Protein AF-A0A7J9H2M5-F1 (afdb_monomer)

InterPro domains:
  IPR004367 Cyclin, C-terminal domain [PF02984] (133-191)
  IPR006671 Cyclin, N-terminal [PF00134] (39-130)
  IPR013763 Cyclin-like domain [SM00385] (47-124)
  IPR036915 Cyclin-like superfamily [SSF47954] (37-131)
  IPR039361 Cyclin [PTHR10177] (30-184)

Nearest PDB structures (foldseek):
  6p8h-assembly1_A  TM=8.379E-01  e=3.261E-06  Homo sapiens
  7sj3-assembly1_B  TM=7.885E-01  e=2.813E-06  Homo sapiens
  1bu2-assembly1_A  TM=8.187E-01  e=5.979E-05  Herpesvirus saimiri (strain 11)
  4un0-assembly2_B  TM=7.210E-01  e=1.952E-04  Homo sapiens
  8a6u-assembly1_B  TM=1.695E-01  e=2.174E+00  Phaedon cochleariae

Mean predicted aligned error: 10.52 Å

Organism: NCBI:txid34285

pLDDT: mean 76.31, std 15.72, range [32.47, 94.19]

Secondary structure (DSSP, 8-state):
------------HHHHHHHHHHHHHTT-------HHHHHHHHHHHHHHHHHHHHHH---HHHHHHHHHHHHHHHHHS---TT-HHHHHHHHHHHHHHHHHHH-TTGGGT---HHHHHHHHHHHHHTTT--S---HHHHHHHHHHHHT--HHHHHHHHHHHHHHHHHHHHSGGGGGS-HHHHHHHHHHHHHHTT-

Solvent-accessible surface area (backbone atoms only — not comparable to full-atom values): 11566 Å² total; per-residue (Å²): 134,84,83,88,85,83,84,78,82,77,79,56,70,66,59,56,51,53,47,53,54,56,58,47,68,76,67,68,83,80,82,93,80,73,65,71,65,52,44,56,54,49,41,56,46,46,55,51,46,53,56,48,34,72,73,72,63,60,56,71,64,33,54,51,44,20,52,53,48,46,54,54,45,56,76,71,44,87,73,72,94,81,50,77,70,52,54,61,54,48,44,55,28,28,42,44,51,20,28,49,74,68,40,98,66,26,77,76,76,64,85,47,79,72,47,57,60,48,38,52,52,53,38,60,71,50,68,69,64,82,76,69,85,47,29,66,64,51,41,57,56,52,48,65,71,69,65,60,54,79,68,59,42,54,56,49,50,54,51,40,51,57,53,46,56,58,48,64,58,39,75,71,45,77,81,50,53,43,63,56,53,28,52,52,49,46,53,53,50,52,64,76,70,112

Foldseek 3Di:
DDDDDDDPDPPDLVVVVVVLVVLLVVPLPFDDDDPPVLQVLLLVLLVVVVVVCVVPVDDLQLSQQLLVLSVLCSRQDPDDPPCSVVSVLSSVLSSLLSCVVGPPPSPPPDPDPSSVVSNVVSCVSVVVPSCRRALVSLLVSVVVVVVDDPVVVVVLVVQLSVQLSVLSSHPCSSNDGSPRSSVVSSVVSVVVVD

Structure (mmCIF, N/CA/C/O backbone):
data_AF-A0A7J9H2M5-F1
#
_entry.id   AF-A0A7J9H2M5-F1
#
loop_
_atom_site.group_PDB
_atom_site.id
_atom_site.type_symbol
_atom_site.label_atom_id
_atom_site.label_alt_id
_atom_site.label_comp_id
_atom_site.label_asym_id
_atom_site.label_entity_id
_atom_site.label_seq_id
_atom_site.pdbx_PDB_ins_code
_atom_site.Cartn_x
_atom_site.Cartn_y
_atom_site.Cartn_z
_atom_site.occupancy
_atom_site.B_iso_or_equiv
_atom_site.auth_seq_id
_atom_site.auth_comp_id
_atom_site.auth_asym_id
_atom_site.auth_atom_id
_atom_site.pdbx_PDB_model_num
ATOM 1 N N . MET A 1 1 ? 40.942 -39.224 4.232 1.00 37.25 1 MET A N 1
ATOM 2 C CA . MET A 1 1 ? 40.993 -37.753 4.375 1.00 37.25 1 MET A CA 1
ATOM 3 C C . MET A 1 1 ? 39.885 -37.210 3.480 1.00 37.25 1 MET A C 1
ATOM 5 O O . MET A 1 1 ? 40.039 -37.315 2.275 1.00 37.25 1 MET A O 1
ATOM 9 N N . ALA A 1 2 ? 38.644 -37.060 3.969 1.00 37.00 2 ALA A N 1
ATOM 10 C CA . ALA A 1 2 ? 38.126 -35.888 4.712 1.00 37.00 2 ALA A CA 1
ATOM 11 C C . ALA A 1 2 ? 38.318 -34.609 3.864 1.00 37.00 2 ALA A C 1
ATOM 13 O O . ALA A 1 2 ? 39.460 -34.204 3.696 1.00 37.00 2 ALA A O 1
ATOM 14 N N . ILE A 1 3 ? 37.347 -34.188 3.038 1.00 41.31 3 ILE A N 1
ATOM 15 C CA . ILE A 1 3 ? 36.099 -33.428 3.316 1.00 41.31 3 ILE A CA 1
ATOM 16 C C . ILE A 1 3 ? 36.361 -31.985 3.806 1.00 41.31 3 ILE A C 1
ATOM 18 O O . ILE A 1 3 ? 37.038 -31.809 4.813 1.00 41.31 3 ILE A O 1
ATOM 22 N N . GLN A 1 4 ? 35.691 -31.031 3.123 1.00 41.41 4 GLN A N 1
ATOM 23 C CA . GLN A 1 4 ? 35.406 -29.615 3.461 1.00 41.41 4 GLN A CA 1
ATOM 24 C C . GLN A 1 4 ? 36.582 -28.627 3.302 1.00 41.41 4 GLN A C 1
ATOM 26 O O . GLN A 1 4 ? 37.716 -28.953 3.609 1.00 41.41 4 GLN A O 1
ATOM 31 N N . GLN A 1 5 ? 36.423 -27.396 2.805 1.00 40.38 5 GLN A N 1
ATOM 32 C CA . GLN A 1 5 ? 35.254 -26.514 2.720 1.00 40.38 5 GLN A CA 1
ATOM 33 C C . GLN A 1 5 ? 35.629 -25.316 1.824 1.00 40.38 5 GLN A C 1
ATOM 35 O O . GLN A 1 5 ? 36.647 -24.681 2.085 1.00 40.38 5 GLN A O 1
ATOM 40 N N . HIS A 1 6 ? 34.828 -25.003 0.804 1.00 32.47 6 HIS A N 1
ATOM 41 C CA . HIS A 1 6 ? 34.556 -23.623 0.368 1.00 32.47 6 HIS A CA 1
ATOM 42 C C . HIS A 1 6 ? 33.402 -23.645 -0.650 1.00 32.47 6 HIS A C 1
ATOM 44 O O . HIS A 1 6 ? 33.572 -23.385 -1.836 1.00 32.47 6 HIS A O 1
ATOM 50 N N . GLU A 1 7 ? 32.213 -24.015 -0.174 1.00 35.66 7 GLU A N 1
ATOM 51 C CA . GLU A 1 7 ? 30.960 -23.616 -0.815 1.00 35.66 7 GLU A CA 1
ATOM 52 C C . GLU A 1 7 ? 30.707 -22.164 -0.397 1.00 35.66 7 GLU A C 1
ATOM 54 O O . GLU A 1 7 ? 30.415 -21.881 0.762 1.00 35.66 7 GLU A O 1
ATOM 59 N N . GLN A 1 8 ? 30.910 -21.225 -1.320 1.00 34.56 8 GLN A N 1
ATOM 60 C CA . GLN A 1 8 ? 30.188 -19.960 -1.264 1.00 34.56 8 GLN A CA 1
ATOM 61 C C . GLN A 1 8 ? 28.787 -20.258 -1.800 1.00 34.56 8 GLN A C 1
ATOM 63 O O . GLN A 1 8 ? 28.638 -20.625 -2.962 1.00 34.56 8 GLN A O 1
ATOM 68 N N . GLU A 1 9 ? 27.786 -20.169 -0.926 1.00 35.78 9 GLU A N 1
ATOM 69 C CA . GLU A 1 9 ? 26.366 -20.246 -1.267 1.00 35.78 9 GLU A CA 1
ATOM 70 C C . GLU A 1 9 ? 26.007 -19.149 -2.282 1.00 35.78 9 GLU A C 1
ATOM 72 O O . GLU A 1 9 ? 25.766 -17.997 -1.922 1.00 35.78 9 GLU A O 1
ATOM 77 N N . GLU A 1 10 ? 25.934 -19.499 -3.565 1.00 41.66 10 GLU A N 1
ATOM 78 C CA . GLU A 1 10 ? 25.102 -18.757 -4.510 1.00 41.66 10 GLU A CA 1
ATOM 79 C C . GLU A 1 10 ? 23.639 -19.107 -4.211 1.00 41.66 10 GLU A C 1
ATOM 81 O O . GLU A 1 10 ? 23.110 -20.134 -4.637 1.00 41.66 10 GLU A O 1
ATOM 86 N N . MET A 1 11 ? 22.986 -18.263 -3.412 1.00 40.59 11 MET A N 1
ATOM 87 C CA . MET A 1 11 ? 21.546 -18.312 -3.172 1.00 40.59 11 MET A CA 1
ATOM 88 C C . MET A 1 11 ? 20.813 -18.035 -4.495 1.00 40.59 11 MET A C 1
ATOM 90 O O . MET A 1 11 ? 20.745 -16.897 -4.959 1.00 40.59 11 MET A O 1
ATOM 94 N N . TYR A 1 12 ? 20.315 -19.093 -5.140 1.00 51.59 12 TYR A N 1
ATOM 95 C CA . TYR A 1 12 ? 19.680 -19.014 -6.457 1.00 51.59 12 TYR A CA 1
ATOM 96 C C . TYR A 1 12 ? 18.427 -18.111 -6.439 1.00 51.59 12 TYR A C 1
ATOM 98 O O . TYR A 1 12 ? 17.540 -18.322 -5.607 1.00 51.59 12 TYR A O 1
ATOM 106 N N . PRO A 1 13 ? 18.274 -17.174 -7.400 1.00 55.91 13 PRO A N 1
ATOM 107 C CA . PRO A 1 13 ? 17.109 -16.290 -7.490 1.00 55.91 13 PRO A CA 1
ATOM 108 C C . PRO A 1 13 ? 15.766 -17.027 -7.604 1.00 55.91 13 PRO A C 1
ATOM 110 O O . PRO A 1 13 ? 14.752 -16.509 -7.146 1.00 55.91 13 PRO A O 1
ATOM 113 N N . SER A 1 14 ? 15.741 -18.223 -8.203 1.00 60.56 14 SER A N 1
ATOM 114 C CA . SER A 1 14 ? 14.515 -19.020 -8.354 1.00 60.56 14 SER A CA 1
ATOM 115 C C . SER A 1 14 ? 13.935 -19.466 -7.014 1.00 60.56 14 SER A C 1
ATOM 117 O O . SER A 1 14 ? 12.726 -19.443 -6.849 1.00 60.56 14 SER A O 1
ATOM 119 N N . PHE A 1 15 ? 14.787 -19.789 -6.037 1.00 63.53 15 PHE A N 1
ATOM 120 C CA . PHE A 1 15 ? 14.340 -20.227 -4.715 1.00 63.53 15 PHE A CA 1
ATOM 121 C C . PHE A 1 15 ? 13.645 -19.098 -3.936 1.00 63.53 15 PHE A C 1
ATOM 123 O O . PHE A 1 15 ? 12.670 -19.343 -3.232 1.00 63.53 15 PHE A O 1
ATOM 130 N N . LEU A 1 16 ? 14.109 -17.85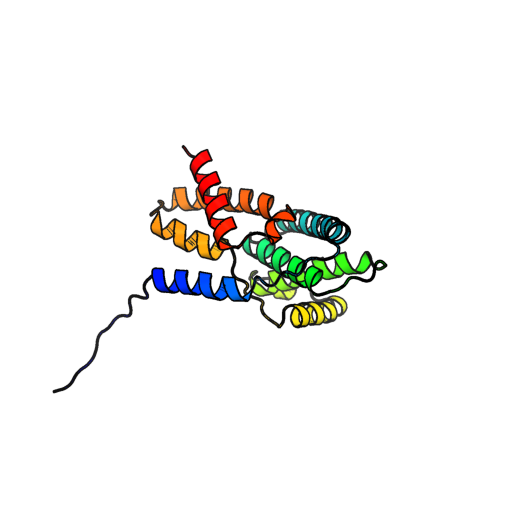1 -4.094 1.00 65.94 16 LEU A N 1
ATOM 131 C CA . LEU A 1 16 ? 13.455 -16.676 -3.504 1.00 65.94 16 LEU A CA 1
ATOM 132 C C . LEU A 1 16 ? 12.106 -16.381 -4.167 1.00 65.94 16 LEU A C 1
ATOM 134 O O . LEU A 1 16 ? 11.163 -16.009 -3.479 1.00 65.94 16 LEU A O 1
ATOM 138 N N . LEU A 1 17 ? 12.008 -16.560 -5.487 1.00 71.31 17 LEU A N 1
ATOM 139 C CA . LEU A 1 17 ? 10.747 -16.396 -6.208 1.00 71.31 17 LEU A CA 1
ATOM 140 C C . LEU A 1 17 ? 9.723 -17.463 -5.787 1.00 71.31 17 LEU A C 1
ATOM 142 O O . LEU A 1 17 ? 8.584 -17.120 -5.491 1.00 71.31 17 LEU A O 1
ATOM 146 N N . ASP A 1 18 ? 10.141 -18.730 -5.711 1.00 73.31 18 ASP A N 1
ATOM 147 C CA . ASP A 1 18 ? 9.295 -19.835 -5.242 1.00 73.31 18 ASP A CA 1
ATOM 148 C C . ASP A 1 18 ? 8.823 -19.591 -3.798 1.00 73.31 18 ASP A C 1
ATOM 150 O O . ASP A 1 18 ? 7.657 -19.817 -3.482 1.00 73.31 18 ASP A O 1
ATOM 154 N N . GLY A 1 19 ? 9.700 -19.054 -2.940 1.00 71.94 19 GLY A N 1
ATOM 155 C CA . GLY A 1 19 ? 9.353 -18.602 -1.591 1.00 71.94 19 GLY A CA 1
ATOM 156 C C . GLY A 1 19 ? 8.287 -17.500 -1.564 1.00 71.94 19 GLY A C 1
ATOM 157 O O . GLY A 1 19 ? 7.323 -17.622 -0.813 1.00 71.94 19 GLY A O 1
ATOM 158 N N . LEU A 1 20 ? 8.409 -16.474 -2.416 1.00 71.19 20 LEU A N 1
ATOM 159 C CA . LEU A 1 20 ? 7.412 -15.398 -2.525 1.00 71.19 20 LEU A CA 1
ATOM 160 C C . LEU A 1 20 ? 6.045 -15.916 -2.997 1.00 71.19 20 LEU A C 1
ATOM 162 O O . LEU A 1 20 ? 5.022 -15.479 -2.485 1.00 71.19 20 LEU A O 1
ATOM 166 N N . TYR A 1 21 ? 6.003 -16.859 -3.942 1.00 69.19 21 TYR A N 1
ATOM 167 C CA . TYR A 1 21 ? 4.737 -17.474 -4.364 1.00 69.19 21 TYR A CA 1
ATOM 168 C C . TYR A 1 21 ? 4.112 -18.338 -3.259 1.00 69.19 21 TYR A C 1
ATOM 170 O O . TYR A 1 21 ? 2.900 -18.324 -3.073 1.00 69.19 21 TYR A O 1
ATOM 178 N N . CYS A 1 22 ? 4.930 -19.063 -2.491 1.00 63.47 22 CYS A N 1
ATOM 179 C CA . CYS A 1 22 ? 4.432 -19.903 -1.400 1.00 63.47 22 CYS A CA 1
ATOM 180 C C . CYS A 1 22 ? 3.852 -19.076 -0.248 1.00 63.47 22 CYS A C 1
ATOM 182 O O . CYS A 1 22 ? 2.818 -19.434 0.308 1.00 63.47 22 CYS A O 1
ATOM 184 N N . GLU A 1 23 ? 4.506 -17.974 0.120 1.00 65.50 23 GLU A N 1
ATOM 185 C CA . GLU A 1 23 ? 3.980 -17.072 1.145 1.00 65.50 23 GLU A CA 1
ATOM 186 C C . GLU A 1 23 ? 2.725 -16.316 0.646 1.00 65.50 23 GLU A C 1
ATOM 188 O O . GLU A 1 23 ? 1.867 -15.970 1.457 1.00 65.50 23 GLU A O 1
ATOM 193 N N . GLU A 1 24 ? 2.583 -16.085 -0.668 1.00 67.00 24 GLU A N 1
ATOM 194 C CA . GLU A 1 24 ? 1.409 -15.436 -1.273 1.00 67.00 24 GLU A CA 1
ATOM 195 C C . GLU A 1 24 ? 0.153 -16.305 -1.103 1.00 67.00 24 GLU A C 1
ATOM 197 O O . GLU A 1 24 ? -0.893 -15.802 -0.687 1.00 67.00 24 GLU A O 1
ATOM 202 N N . ASP A 1 25 ? 0.262 -17.618 -1.329 1.00 58.34 25 ASP A N 1
ATOM 203 C CA . ASP A 1 25 ? -0.841 -18.579 -1.174 1.00 58.34 25 ASP A CA 1
ATOM 204 C C . ASP A 1 25 ? -1.409 -18.637 0.261 1.00 58.34 25 ASP A C 1
ATOM 206 O O . ASP A 1 25 ? -2.605 -18.881 0.448 1.00 58.34 25 ASP A O 1
ATOM 210 N N . ASP A 1 26 ? -0.594 -18.338 1.278 1.00 56.44 26 ASP A N 1
ATOM 211 C CA . ASP A 1 26 ? -1.004 -18.302 2.689 1.00 56.44 26 ASP A CA 1
ATOM 212 C C . ASP A 1 26 ? -1.807 -17.034 3.073 1.00 56.44 26 ASP A C 1
ATOM 214 O O . ASP A 1 26 ? -2.415 -16.991 4.154 1.00 56.44 26 ASP A O 1
ATOM 218 N N . GLU A 1 27 ? -1.822 -15.987 2.234 1.00 58.25 27 GLU A N 1
ATOM 219 C CA . GLU A 1 27 ? -2.501 -14.708 2.515 1.00 58.25 27 GLU A CA 1
ATOM 220 C C . GLU A 1 27 ? -3.870 -14.540 1.816 1.00 58.25 27 GLU A C 1
ATOM 222 O O . GLU A 1 27 ? -4.666 -13.702 2.244 1.00 58.25 27 GLU A O 1
ATOM 227 N N . ASN A 1 28 ? -4.221 -15.377 0.829 1.00 52.50 28 ASN A N 1
ATOM 228 C CA . ASN A 1 28 ? -5.376 -15.178 -0.076 1.00 52.50 28 ASN A CA 1
ATOM 229 C C . ASN A 1 28 ? -6.757 -15.647 0.422 1.00 52.50 28 ASN A C 1
ATOM 231 O O . ASN A 1 28 ? -7.667 -15.928 -0.362 1.00 52.50 28 ASN A O 1
ATOM 235 N N . GLY A 1 29 ? -6.970 -15.719 1.732 1.00 43.94 29 GLY A N 1
ATOM 236 C CA . GLY A 1 29 ? -8.276 -16.074 2.291 1.00 43.94 29 GLY A CA 1
ATOM 237 C C . GLY A 1 29 ? -9.236 -14.883 2.352 1.00 43.94 29 GLY A C 1
ATOM 238 O O . GLY A 1 29 ? -9.431 -14.350 3.442 1.00 43.94 29 GLY A O 1
ATOM 239 N N . VAL A 1 30 ? -9.857 -14.473 1.239 1.00 49.72 30 VAL A N 1
ATOM 240 C CA . VAL A 1 30 ? -10.879 -13.403 1.256 1.00 49.72 30 VAL A CA 1
ATOM 241 C C . VAL A 1 30 ? -12.282 -13.988 1.080 1.00 49.72 30 VAL A C 1
ATOM 243 O O . VAL A 1 30 ? -12.616 -14.564 0.047 1.00 49.72 30 VAL A O 1
ATOM 246 N N . GLY A 1 31 ? -13.097 -13.860 2.131 1.00 41.00 31 GLY A N 1
ATOM 247 C CA . GLY A 1 31 ? -14.516 -14.213 2.145 1.00 41.00 31 GLY A CA 1
ATOM 248 C C . GLY A 1 31 ? -15.396 -13.068 1.638 1.00 41.00 31 GLY A C 1
ATOM 249 O O . GLY A 1 31 ? -15.139 -11.901 1.906 1.00 41.00 31 GLY A O 1
ATOM 250 N N . GLU A 1 32 ? -16.446 -13.428 0.909 1.00 46.06 32 GLU A N 1
ATOM 251 C CA . GLU A 1 32 ? -17.372 -12.544 0.197 1.00 46.06 32 GLU A CA 1
ATOM 252 C C . GLU A 1 32 ? -18.587 -12.168 1.072 1.00 46.06 32 GLU A C 1
ATOM 254 O O . GLU A 1 32 ? -19.488 -12.993 1.161 1.00 46.06 32 GLU A O 1
ATOM 259 N N . VAL A 1 33 ? -18.665 -10.968 1.689 1.00 44.12 33 VAL A N 1
ATOM 260 C CA . VAL A 1 33 ? -19.942 -10.314 2.112 1.00 44.12 33 VAL A CA 1
ATOM 261 C C . VAL A 1 33 ? -19.784 -8.784 2.335 1.00 44.12 33 VAL A C 1
ATOM 263 O O . VAL A 1 33 ? -18.852 -8.362 2.996 1.00 44.12 33 VAL A O 1
ATOM 266 N N . ASP A 1 34 ? -20.776 -8.001 1.866 1.00 48.69 34 ASP A N 1
ATOM 267 C CA . ASP A 1 34 ? -21.091 -6.556 2.084 1.00 48.69 34 ASP A CA 1
ATOM 268 C C . ASP A 1 34 ? -20.191 -5.472 1.431 1.00 48.69 34 ASP A C 1
ATOM 270 O O . ASP A 1 34 ? -19.958 -4.383 1.956 1.00 48.69 34 ASP A O 1
ATOM 274 N N . LEU A 1 35 ? -19.807 -5.748 0.182 1.00 56.84 35 LEU A N 1
ATOM 275 C CA . LEU A 1 35 ? -18.865 -4.997 -0.664 1.00 56.84 35 LEU A CA 1
ATOM 276 C C . LEU A 1 35 ? -19.114 -3.485 -0.826 1.00 56.84 35 LEU A C 1
ATOM 278 O O . LEU A 1 35 ? -18.164 -2.726 -0.968 1.00 56.84 35 LEU A O 1
ATOM 282 N N . PHE A 1 36 ? -20.364 -3.012 -0.858 1.00 62.72 36 PHE A N 1
ATOM 283 C CA . PHE A 1 36 ? -20.637 -1.632 -1.297 1.00 62.72 36 PHE A CA 1
ATOM 284 C C . PHE A 1 36 ? -20.239 -0.570 -0.265 1.00 62.72 36 PHE A C 1
ATOM 286 O O . PHE A 1 36 ? -19.754 0.501 -0.623 1.00 62.72 36 PHE A O 1
ATOM 293 N N . TRP A 1 37 ? -20.472 -0.841 1.023 1.00 59.88 37 TRP A N 1
ATOM 294 C CA . TRP A 1 37 ? -20.133 0.127 2.068 1.00 59.88 37 TRP A CA 1
ATOM 295 C C . TRP A 1 37 ? -18.636 0.105 2.365 1.00 59.88 37 TRP A C 1
ATOM 297 O O . TRP A 1 37 ? -18.079 1.155 2.650 1.00 59.88 37 TRP A O 1
ATOM 307 N N . GLU A 1 38 ? -18.000 -1.065 2.259 1.00 67.88 38 GLU A N 1
ATOM 308 C CA . GLU A 1 38 ? -16.551 -1.249 2.385 1.00 67.88 38 GLU A CA 1
ATOM 309 C C . GLU A 1 38 ? -15.786 -0.560 1.251 1.00 67.88 38 GLU A C 1
ATOM 311 O O . GLU A 1 38 ? -14.754 0.048 1.512 1.00 67.88 38 GLU A O 1
ATOM 316 N N . ASP A 1 39 ? -16.327 -0.574 0.029 1.00 77.44 39 ASP A N 1
ATOM 317 C CA . ASP A 1 39 ? -15.744 0.090 -1.141 1.00 77.44 39 ASP A CA 1
ATOM 318 C C . ASP A 1 39 ? -15.659 1.616 -0.973 1.00 77.44 39 ASP A C 1
ATOM 320 O O . ASP A 1 39 ? -14.594 2.207 -1.142 1.00 77.44 39 ASP A O 1
ATOM 324 N N . GLU A 1 40 ? -16.750 2.263 -0.549 1.00 81.94 40 GLU A N 1
ATOM 325 C CA . GLU A 1 40 ? -16.772 3.712 -0.297 1.00 81.94 40 GLU A CA 1
ATOM 326 C C . GLU A 1 40 ? -15.805 4.109 0.829 1.00 81.94 40 GLU A C 1
ATOM 328 O O . GLU A 1 40 ? -15.021 5.049 0.702 1.00 81.94 40 GLU A O 1
ATOM 333 N N . ALA A 1 41 ? -15.834 3.341 1.918 1.00 82.94 41 ALA A N 1
ATOM 334 C CA . ALA A 1 41 ? -14.982 3.516 3.086 1.00 82.94 41 ALA A CA 1
ATOM 335 C C . ALA A 1 41 ? -13.490 3.392 2.737 1.00 82.94 41 ALA A C 1
ATOM 337 O O . ALA A 1 41 ? -12.661 4.215 3.139 1.00 82.94 41 ALA A O 1
ATOM 338 N N . ARG A 1 42 ? -13.150 2.343 1.985 1.00 89.12 42 ARG A N 1
ATOM 339 C CA . ARG A 1 42 ? -11.803 2.097 1.490 1.00 89.12 42 ARG A CA 1
ATOM 340 C C . ARG A 1 42 ? -11.364 3.230 0.573 1.00 89.12 42 ARG A C 1
ATOM 342 O O . ARG A 1 42 ? -10.275 3.759 0.769 1.00 89.12 42 ARG A O 1
ATOM 349 N N . ARG A 1 43 ? -12.204 3.622 -0.390 1.00 88.81 43 ARG A N 1
ATOM 350 C CA . ARG A 1 43 ? -11.889 4.688 -1.348 1.00 88.81 43 ARG A CA 1
ATOM 351 C C . ARG A 1 43 ? -11.542 5.994 -0.637 1.00 88.81 43 ARG A C 1
ATOM 353 O O . ARG A 1 43 ? -10.475 6.538 -0.895 1.00 88.81 43 ARG A O 1
ATOM 360 N N . GLU A 1 44 ? -12.369 6.433 0.313 1.00 89.62 44 GLU A N 1
ATOM 361 C CA . GLU A 1 44 ? -12.122 7.656 1.094 1.00 89.62 44 GLU A CA 1
ATOM 362 C C . GLU A 1 44 ? -10.785 7.590 1.858 1.00 89.62 44 GLU A C 1
ATOM 364 O O . GLU A 1 44 ? -10.003 8.542 1.862 1.00 89.62 44 GLU A O 1
ATOM 369 N N . ALA A 1 45 ? -10.482 6.447 2.480 1.00 91.69 45 ALA A N 1
ATOM 370 C CA . ALA A 1 45 ? -9.240 6.261 3.227 1.00 91.69 45 ALA A CA 1
ATOM 371 C C . ALA A 1 45 ? -7.991 6.214 2.326 1.00 91.69 45 ALA A C 1
ATOM 373 O O . ALA A 1 45 ? -6.942 6.733 2.715 1.00 91.69 45 ALA A O 1
ATOM 374 N N . VAL A 1 46 ? -8.085 5.606 1.139 1.00 92.69 46 VAL A N 1
ATOM 375 C CA . VAL A 1 46 ? -6.976 5.538 0.176 1.00 92.69 46 VAL A CA 1
ATOM 376 C C . VAL A 1 46 ? -6.738 6.893 -0.487 1.00 92.69 46 VAL A C 1
ATOM 378 O O . VAL A 1 46 ? -5.588 7.313 -0.577 1.00 92.69 46 VAL A O 1
ATOM 381 N N . GLU A 1 47 ? -7.791 7.616 -0.871 1.00 92.38 47 GLU A N 1
ATOM 382 C CA . GLU A 1 47 ? -7.680 8.992 -1.376 1.00 92.38 47 GLU A CA 1
ATOM 383 C C . GLU A 1 47 ? -6.980 9.894 -0.351 1.00 92.38 47 GLU A C 1
ATOM 385 O O . GLU A 1 47 ? -5.985 10.545 -0.677 1.00 92.38 47 GLU A O 1
ATOM 390 N N . TRP A 1 48 ? -7.414 9.842 0.913 1.00 93.81 48 TRP A N 1
ATOM 391 C CA . TRP A 1 48 ? -6.750 10.552 2.007 1.00 93.81 48 TRP A CA 1
ATOM 392 C C . TRP A 1 48 ? -5.271 10.162 2.144 1.00 93.81 48 TRP A C 1
ATOM 394 O O . TRP A 1 48 ? -4.409 11.028 2.300 1.00 93.81 48 TRP A O 1
ATOM 404 N N . MET A 1 49 ? -4.944 8.870 2.053 1.00 94.19 49 MET A N 1
ATOM 405 C CA . MET A 1 49 ? -3.557 8.411 2.120 1.00 94.19 49 MET A CA 1
ATOM 406 C C . MET A 1 49 ? -2.708 8.945 0.962 1.00 94.19 49 MET A C 1
ATOM 408 O O . MET A 1 49 ? -1.556 9.313 1.178 1.00 94.19 49 MET A O 1
ATOM 412 N N . LEU A 1 50 ? -3.242 9.023 -0.257 1.00 91.56 50 LEU A N 1
ATOM 413 C CA . LEU A 1 50 ? -2.506 9.569 -1.400 1.00 91.56 50 LEU A CA 1
ATOM 414 C C . LEU A 1 50 ? -2.212 11.064 -1.230 1.00 91.56 50 LEU A C 1
ATOM 416 O O . LEU A 1 50 ? -1.107 11.506 -1.550 1.00 91.56 50 LEU A O 1
ATOM 420 N N . GLU A 1 51 ? -3.152 11.832 -0.675 1.00 91.94 51 GLU A N 1
ATOM 421 C CA . GLU A 1 51 ? -2.926 13.240 -0.322 1.00 91.94 51 GLU A CA 1
ATOM 422 C C . GLU A 1 51 ? -1.829 13.387 0.740 1.00 91.94 51 GLU A C 1
ATOM 424 O O . GLU A 1 51 ? -0.921 14.213 0.610 1.00 91.94 51 GLU A O 1
ATOM 429 N N . VAL A 1 52 ? -1.874 12.546 1.775 1.00 91.12 52 VAL A N 1
ATOM 430 C CA . VAL A 1 52 ? -0.852 12.494 2.826 1.00 91.12 52 VAL A CA 1
ATOM 431 C C . VAL A 1 52 ? 0.504 12.105 2.239 1.00 91.12 52 VAL A C 1
ATOM 433 O O . VAL A 1 52 ? 1.509 12.749 2.542 1.00 91.12 52 VAL A O 1
ATOM 436 N N . ASN A 1 53 ? 0.551 11.102 1.365 1.00 90.62 53 ASN A N 1
ATOM 437 C CA . ASN A 1 53 ? 1.775 10.675 0.703 1.00 90.62 53 ASN A CA 1
ATOM 438 C C . ASN A 1 53 ? 2.379 11.812 -0.139 1.00 90.62 53 ASN A C 1
ATOM 440 O O . ASN A 1 53 ? 3.580 12.064 -0.069 1.00 90.62 53 ASN A O 1
ATOM 444 N N . ALA A 1 54 ? 1.549 12.571 -0.860 1.00 89.25 54 ALA A N 1
ATOM 445 C CA . ALA A 1 54 ? 1.994 13.746 -1.607 1.00 89.25 54 ALA A CA 1
ATOM 446 C C . ALA A 1 54 ? 2.540 14.870 -0.702 1.00 89.25 54 ALA A C 1
ATOM 448 O O . ALA A 1 54 ? 3.416 15.624 -1.126 1.00 89.25 54 ALA A O 1
ATOM 449 N N . HIS A 1 55 ? 2.046 14.986 0.536 1.00 88.75 55 HIS A N 1
ATOM 450 C CA . HIS A 1 55 ? 2.497 15.995 1.496 1.00 88.75 55 HIS A CA 1
ATOM 451 C C . HIS A 1 55 ? 3.794 15.610 2.223 1.00 88.75 55 HIS A C 1
ATOM 453 O O . HIS A 1 55 ? 4.696 16.437 2.351 1.00 88.75 55 HIS A O 1
ATOM 459 N N . TYR A 1 56 ? 3.884 14.372 2.717 1.00 86.00 56 TYR A N 1
ATOM 460 C CA . TYR A 1 56 ? 5.013 13.899 3.527 1.00 86.00 56 TYR A CA 1
ATOM 461 C C . TYR A 1 56 ? 6.117 13.228 2.702 1.00 86.00 56 TYR A C 1
ATOM 463 O O . TYR A 1 56 ? 7.235 13.097 3.195 1.00 86.00 56 TYR A O 1
ATOM 471 N N . GLY A 1 57 ? 5.830 12.845 1.455 1.00 87.88 57 GLY A N 1
ATOM 472 C CA . GLY A 1 57 ? 6.777 12.171 0.571 1.00 87.88 57 GLY A CA 1
ATOM 473 C C . GLY A 1 57 ? 7.149 10.774 1.060 1.00 87.88 57 GLY A C 1
ATOM 474 O O . GLY A 1 57 ? 8.326 10.420 1.001 1.00 87.88 57 GLY A O 1
ATOM 475 N N . PHE A 1 58 ? 6.174 10.013 1.572 1.00 89.31 58 PHE A N 1
ATOM 476 C CA . PHE A 1 58 ? 6.411 8.629 1.977 1.00 89.31 58 PHE A CA 1
ATOM 477 C C . PHE A 1 58 ? 6.796 7.762 0.775 1.00 89.31 58 PHE A C 1
ATOM 479 O O . PHE A 1 58 ? 6.565 8.091 -0.394 1.00 89.31 58 PHE A O 1
ATOM 486 N N . THR A 1 59 ? 7.410 6.624 1.065 1.00 90.56 59 THR A N 1
ATOM 487 C CA . THR A 1 59 ? 7.718 5.637 0.039 1.00 90.56 59 THR A CA 1
ATOM 488 C C . THR A 1 59 ? 6.435 5.015 -0.519 1.00 90.56 59 THR A C 1
ATOM 490 O O . THR A 1 59 ? 5.404 4.887 0.154 1.00 90.56 59 THR A O 1
ATOM 493 N N . THR A 1 60 ? 6.496 4.563 -1.773 1.00 90.06 60 THR A N 1
ATOM 494 C CA . THR A 1 60 ? 5.400 3.798 -2.385 1.00 90.06 60 THR A CA 1
ATOM 495 C C . THR A 1 60 ? 5.072 2.561 -1.545 1.00 90.06 60 THR A C 1
ATOM 497 O O . THR A 1 60 ? 3.899 2.246 -1.357 1.00 90.06 60 THR A O 1
ATOM 500 N N . LEU A 1 61 ? 6.090 1.920 -0.960 1.00 89.94 61 LEU A N 1
ATOM 501 C CA . LEU A 1 61 ? 5.933 0.759 -0.088 1.00 89.94 61 LEU A CA 1
ATOM 502 C C . LEU A 1 61 ? 5.105 1.076 1.168 1.00 89.94 61 LEU A C 1
ATOM 504 O O . LEU A 1 61 ? 4.211 0.305 1.507 1.00 89.94 61 LEU A O 1
ATOM 508 N N . THR A 1 62 ? 5.278 2.243 1.797 1.00 92.31 62 THR A N 1
ATOM 509 C CA . THR A 1 62 ? 4.403 2.682 2.900 1.00 92.31 62 THR A CA 1
ATOM 510 C C . THR A 1 62 ? 2.939 2.772 2.478 1.00 92.31 62 THR A C 1
ATOM 512 O O . THR A 1 62 ? 2.056 2.352 3.227 1.00 92.31 62 THR A O 1
ATOM 515 N N . THR A 1 63 ? 2.662 3.268 1.269 1.00 92.56 63 THR A N 1
ATOM 516 C CA . THR A 1 63 ? 1.290 3.312 0.739 1.00 92.56 63 THR A CA 1
ATOM 517 C C . THR A 1 63 ? 0.747 1.903 0.483 1.00 92.56 63 THR A C 1
ATOM 519 O O . THR A 1 63 ? -0.399 1.624 0.822 1.00 92.56 63 THR A O 1
ATOM 522 N N . MET A 1 64 ? 1.568 0.980 -0.028 1.00 90.88 64 MET A N 1
ATOM 523 C CA . MET A 1 64 ? 1.171 -0.424 -0.211 1.00 90.88 64 MET A CA 1
ATOM 524 C C . MET A 1 64 ? 0.832 -1.109 1.114 1.00 90.88 64 MET A C 1
ATOM 526 O O . MET A 1 64 ? -0.210 -1.755 1.226 1.00 90.88 64 MET A O 1
ATOM 530 N N . LEU A 1 65 ? 1.690 -0.947 2.125 1.00 91.50 65 LEU A N 1
ATOM 531 C CA . LEU A 1 65 ? 1.472 -1.494 3.463 1.00 91.50 65 LEU A CA 1
ATOM 532 C C . LEU A 1 65 ? 0.201 -0.919 4.088 1.00 91.50 65 LEU A C 1
ATOM 534 O O . LEU A 1 65 ? -0.601 -1.667 4.641 1.00 91.50 65 LEU A O 1
ATOM 538 N N . PHE A 1 66 ? -0.022 0.391 3.946 1.00 94.12 66 PHE A N 1
ATOM 539 C CA . PHE A 1 66 ? -1.253 1.037 4.391 1.00 94.12 66 PHE A CA 1
ATOM 540 C C . PHE A 1 66 ? -2.495 0.374 3.781 1.00 94.12 66 PHE A C 1
ATOM 542 O O . PHE A 1 66 ? -3.399 -0.006 4.529 1.00 94.12 66 PHE A O 1
ATOM 549 N N . VAL A 1 67 ? -2.530 0.215 2.451 1.00 91.56 67 VAL A N 1
ATOM 550 C CA . VAL A 1 67 ? -3.676 -0.373 1.738 1.00 91.56 67 VAL A CA 1
ATOM 551 C C . VAL A 1 67 ? -3.883 -1.825 2.170 1.00 91.56 67 VAL A C 1
ATOM 553 O O . VAL A 1 67 ? -4.993 -2.193 2.542 1.00 91.56 67 VAL A O 1
ATOM 556 N N . ASN A 1 68 ? -2.813 -2.622 2.257 1.00 90.56 68 ASN A N 1
ATOM 557 C CA . ASN A 1 68 ? -2.892 -4.005 2.732 1.00 90.56 68 ASN A CA 1
ATOM 558 C C . ASN A 1 68 ? -3.463 -4.101 4.158 1.00 90.56 68 ASN A C 1
ATOM 560 O O . ASN A 1 68 ? -4.340 -4.924 4.426 1.00 90.56 68 ASN A O 1
ATOM 564 N N . TYR A 1 69 ? -3.000 -3.252 5.081 1.00 90.81 69 TYR A N 1
ATOM 565 C CA . TYR A 1 69 ? -3.501 -3.249 6.455 1.00 90.81 69 TYR A CA 1
ATOM 566 C C . TYR A 1 69 ? -4.962 -2.830 6.527 1.00 90.81 69 TYR A C 1
ATOM 568 O O . TYR A 1 69 ? -5.721 -3.410 7.304 1.00 90.81 69 TYR A O 1
ATOM 576 N N . LEU A 1 70 ? -5.350 -1.830 5.735 1.00 90.00 70 LEU A N 1
ATOM 577 C CA . LEU A 1 70 ? -6.725 -1.360 5.644 1.00 90.00 70 LEU A CA 1
ATOM 578 C C . LEU A 1 70 ? -7.645 -2.471 5.125 1.00 90.00 70 LEU A C 1
ATOM 580 O O . LEU A 1 70 ? -8.620 -2.802 5.795 1.00 90.00 70 LEU A O 1
ATOM 584 N N . ASP A 1 71 ? -7.305 -3.098 4.000 1.00 87.38 71 ASP A N 1
ATOM 585 C CA . ASP A 1 71 ? -8.120 -4.139 3.362 1.00 87.38 71 ASP A CA 1
ATOM 586 C C . ASP A 1 71 ? -8.282 -5.371 4.268 1.00 87.38 71 ASP A C 1
ATOM 588 O O . ASP A 1 71 ? -9.383 -5.902 4.453 1.00 87.38 71 ASP A O 1
ATOM 592 N N . ARG A 1 72 ? -7.201 -5.798 4.930 1.00 85.94 72 ARG A N 1
ATOM 593 C CA . ARG A 1 72 ? -7.236 -6.904 5.903 1.00 85.94 72 ARG A CA 1
ATOM 594 C C . ARG A 1 72 ? -8.033 -6.556 7.158 1.00 85.94 72 ARG A C 1
ATOM 596 O O . ARG A 1 72 ? -8.687 -7.427 7.736 1.00 85.94 72 ARG A O 1
ATOM 603 N N . PHE A 1 73 ? -7.986 -5.297 7.596 1.00 85.62 73 PHE A N 1
ATOM 604 C CA . PHE A 1 73 ? -8.778 -4.839 8.732 1.00 85.62 73 PHE A CA 1
ATOM 605 C C . PHE A 1 73 ? -10.270 -4.797 8.390 1.00 85.62 73 PHE A C 1
ATOM 607 O O . PHE A 1 73 ? -11.072 -5.309 9.168 1.00 85.62 73 PHE A O 1
ATOM 614 N N . LEU A 1 74 ? -10.635 -4.234 7.234 1.00 82.25 74 LEU A N 1
ATOM 615 C CA . LEU A 1 74 ? -12.022 -4.150 6.771 1.00 82.25 74 LEU A CA 1
ATOM 616 C C . LEU A 1 74 ? -12.629 -5.548 6.577 1.00 82.25 74 LEU A C 1
ATOM 618 O O . LEU A 1 74 ? -13.677 -5.828 7.148 1.00 82.25 74 LEU A O 1
ATOM 622 N N . SER A 1 75 ? -11.917 -6.459 5.908 1.00 79.19 75 SER A N 1
ATOM 623 C CA . SER A 1 75 ? -12.380 -7.842 5.684 1.00 79.19 75 SER A CA 1
ATOM 624 C C . SER A 1 75 ? -12.546 -8.667 6.967 1.00 79.19 75 SER A C 1
ATOM 626 O O . SER A 1 75 ? -13.418 -9.531 7.054 1.00 79.19 75 SER A O 1
ATOM 628 N N . SER A 1 76 ? -11.720 -8.420 7.989 1.00 74.69 76 SER A N 1
ATOM 629 C CA . SER A 1 76 ? -11.788 -9.156 9.261 1.00 74.69 76 SER A CA 1
ATOM 630 C C . SER A 1 76 ? -12.806 -8.571 10.242 1.00 74.69 76 SER A C 1
ATOM 632 O O . SER A 1 76 ? -13.260 -9.261 11.161 1.00 74.69 76 SER A O 1
ATOM 634 N N . PHE A 1 77 ? -13.140 -7.289 10.101 1.00 66.38 77 PHE A N 1
ATOM 635 C CA . PHE A 1 77 ? -13.944 -6.555 11.065 1.00 66.38 77 PHE A CA 1
ATOM 636 C C . PHE A 1 77 ? -15.335 -6.287 10.487 1.00 66.38 77 PHE A C 1
ATOM 638 O O . PHE A 1 77 ? -15.551 -5.262 9.853 1.00 66.38 77 PHE A O 1
ATOM 645 N N . CYS A 1 78 ? -16.303 -7.174 10.768 1.00 55.06 78 CYS A N 1
ATOM 646 C CA . CYS A 1 78 ? -17.725 -6.944 10.477 1.00 55.06 78 CYS A CA 1
ATOM 647 C C . CYS A 1 78 ? -18.179 -5.606 11.081 1.00 55.06 78 CYS A C 1
ATOM 649 O O . CYS A 1 78 ? -18.489 -5.492 12.275 1.00 55.06 78 CYS A O 1
ATOM 651 N N . PHE A 1 79 ? -18.182 -4.572 10.249 1.00 53.97 79 PHE A N 1
ATOM 652 C CA . PHE A 1 79 ? -18.388 -3.207 10.680 1.00 53.97 79 PHE A CA 1
ATOM 653 C C . PHE A 1 79 ? -19.866 -3.001 11.000 1.00 53.97 79 PHE A C 1
ATOM 655 O O . PHE A 1 79 ? -20.729 -3.009 10.123 1.00 53.97 79 PHE A O 1
ATOM 662 N N . GLN A 1 80 ? -20.197 -2.791 12.276 1.00 53.72 80 GLN A N 1
ATOM 663 C CA . GLN A 1 80 ? -21.553 -2.381 12.623 1.00 53.72 80 GLN A CA 1
ATOM 664 C C . GLN A 1 80 ? -21.810 -0.982 12.044 1.00 53.72 80 GLN A C 1
ATOM 666 O O . GLN A 1 80 ? -21.222 0.004 12.496 1.00 53.72 80 GLN A O 1
ATOM 671 N N . ARG A 1 81 ? -22.685 -0.933 11.028 1.00 45.12 81 ARG A N 1
ATOM 672 C CA . ARG A 1 81 ? -23.212 0.237 10.302 1.00 45.12 81 ARG A CA 1
ATOM 673 C C . ARG A 1 81 ? -23.664 1.345 11.268 1.00 45.12 81 ARG A C 1
ATOM 675 O O . ARG A 1 81 ? -24.835 1.443 11.619 1.00 45.12 81 ARG A O 1
ATOM 682 N N . GLY A 1 82 ? -22.725 2.158 11.742 1.00 50.53 82 GLY A N 1
ATOM 683 C CA . GLY A 1 82 ? -23.015 3.221 12.710 1.00 50.53 82 GLY A CA 1
ATOM 684 C C . GLY A 1 82 ? -21.825 4.055 13.188 1.00 50.53 82 GLY A C 1
ATOM 685 O O . GLY A 1 82 ? -22.016 4.950 14.006 1.00 50.53 82 GLY A O 1
ATOM 686 N N . LYS A 1 83 ? -20.598 3.801 12.717 1.00 57.81 83 LYS A N 1
ATOM 687 C CA . LYS A 1 83 ? -19.405 4.509 13.206 1.00 57.81 83 LYS A CA 1
ATOM 688 C C . LYS A 1 83 ? -18.483 4.972 12.074 1.00 57.81 83 LYS A C 1
ATOM 690 O O . LYS A 1 83 ? -17.338 4.550 12.037 1.00 57.81 83 LYS A O 1
ATOM 695 N N . GLN A 1 84 ? -18.924 5.892 11.210 1.00 57.72 84 GLN A N 1
ATOM 696 C CA . GLN A 1 84 ? -18.043 6.591 10.245 1.00 57.72 84 GLN A CA 1
ATOM 697 C C . GLN A 1 84 ? -16.742 7.106 10.888 1.00 57.72 84 GLN A C 1
ATOM 699 O O . GLN A 1 84 ? -15.677 7.015 10.296 1.00 57.72 84 GLN A O 1
ATOM 704 N N . LEU A 1 85 ? -16.787 7.535 12.154 1.00 60.09 85 LEU A N 1
ATOM 705 C CA . LEU A 1 85 ? -15.586 7.926 12.897 1.00 60.09 85 LEU A CA 1
ATOM 706 C C . LEU A 1 85 ? -14.529 6.814 12.997 1.00 60.09 85 LE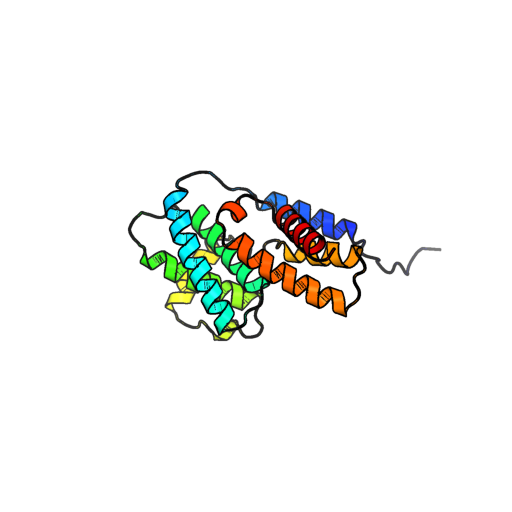U A C 1
ATOM 708 O O . LEU A 1 85 ? -13.349 7.131 13.071 1.00 60.09 85 LEU A O 1
ATOM 712 N N . MET A 1 86 ? -14.901 5.530 12.998 1.00 74.56 86 MET A N 1
ATOM 713 C CA . MET A 1 86 ? -13.922 4.447 13.104 1.00 74.56 86 MET A CA 1
ATOM 714 C C . MET A 1 86 ? -13.010 4.377 11.889 1.00 74.56 86 MET A C 1
ATOM 716 O O . MET A 1 86 ? -11.833 4.111 12.094 1.00 74.56 86 MET A O 1
ATOM 720 N N . ILE A 1 87 ? -13.481 4.656 10.668 1.00 80.81 87 ILE A N 1
ATOM 721 C CA . ILE A 1 87 ? -12.618 4.448 9.503 1.00 80.81 87 ILE A CA 1
ATOM 722 C C . ILE A 1 87 ? -11.460 5.430 9.445 1.00 80.81 87 ILE A C 1
ATOM 724 O O . ILE A 1 87 ? -10.332 5.028 9.197 1.00 80.81 87 ILE A O 1
ATOM 728 N N . HIS A 1 88 ? -11.705 6.689 9.797 1.00 84.38 88 HIS A N 1
ATOM 729 C CA . HIS A 1 88 ? -10.644 7.681 9.884 1.00 84.38 88 HIS A CA 1
ATOM 730 C C . HIS A 1 88 ? -9.589 7.293 10.936 1.00 84.38 88 HIS A C 1
ATOM 732 O O . HIS A 1 88 ? -8.390 7.416 10.704 1.00 84.38 88 HIS A O 1
ATOM 738 N N . HIS A 1 89 ? -10.018 6.747 12.0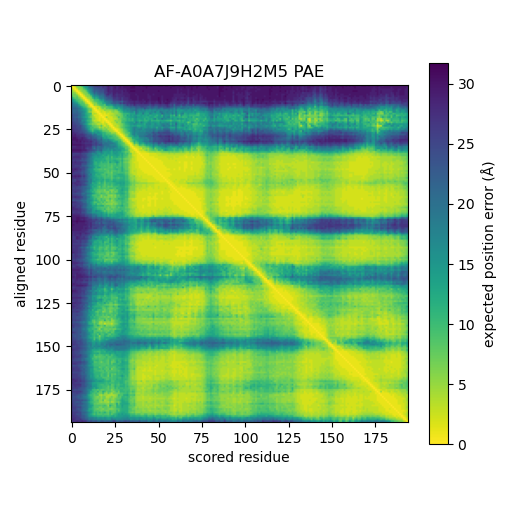80 1.00 82.06 89 HIS A N 1
ATOM 739 C CA . HIS A 1 89 ? -9.090 6.258 13.103 1.00 82.06 89 HIS A CA 1
ATOM 740 C C . HIS A 1 89 ? -8.334 5.006 12.643 1.00 82.06 89 HIS A C 1
ATOM 742 O O . HIS A 1 89 ? -7.145 4.890 12.935 1.00 82.06 89 HIS A O 1
ATOM 748 N N . VAL A 1 90 ? -8.994 4.088 11.925 1.00 86.38 90 VAL A N 1
ATOM 749 C CA . VAL A 1 90 ? -8.349 2.927 11.291 1.00 86.38 90 VAL A CA 1
ATOM 750 C C . VAL A 1 90 ? -7.301 3.404 10.294 1.00 86.38 90 VAL A C 1
ATOM 752 O O . VAL A 1 90 ? -6.159 2.988 10.412 1.00 86.38 90 VAL A O 1
ATOM 755 N N . ALA A 1 91 ? -7.639 4.327 9.393 1.00 90.62 91 ALA A N 1
ATOM 756 C CA . ALA A 1 91 ? -6.717 4.872 8.403 1.00 90.62 91 ALA A CA 1
ATOM 757 C C . ALA A 1 91 ? -5.483 5.505 9.071 1.00 90.62 91 ALA A C 1
ATOM 759 O O . ALA A 1 91 ? -4.359 5.094 8.796 1.00 90.62 91 ALA A O 1
ATOM 760 N N . ILE A 1 92 ? -5.661 6.410 10.042 1.00 89.19 92 ILE A N 1
ATOM 761 C CA . ILE A 1 92 ? -4.530 6.991 10.794 1.00 89.19 92 ILE A CA 1
ATOM 762 C C . ILE A 1 92 ? -3.667 5.901 11.441 1.00 89.19 92 ILE A C 1
ATOM 764 O O . ILE A 1 92 ? -2.442 6.000 11.471 1.00 89.19 92 ILE A O 1
ATOM 768 N N . THR A 1 93 ? -4.299 4.850 11.955 1.00 89.62 93 THR A N 1
ATOM 769 C CA . THR A 1 93 ? -3.602 3.739 12.604 1.00 89.62 93 THR A CA 1
ATOM 770 C C . THR A 1 93 ? -2.819 2.891 11.603 1.00 89.62 93 THR A C 1
ATOM 772 O O . THR A 1 93 ? -1.649 2.605 11.844 1.00 89.62 93 THR A O 1
ATOM 775 N N . CYS A 1 94 ? -3.429 2.516 10.478 1.00 91.94 94 CYS A N 1
ATOM 776 C CA . CYS A 1 94 ? -2.773 1.791 9.393 1.00 91.94 94 CYS A CA 1
ATOM 777 C C . CYS A 1 94 ? -1.583 2.585 8.856 1.00 91.94 94 CYS A C 1
ATOM 779 O O . CYS A 1 94 ? -0.519 2.009 8.645 1.00 91.94 94 CYS A O 1
ATOM 781 N N . LEU A 1 95 ? -1.726 3.907 8.726 1.00 92.62 95 LEU A N 1
ATOM 782 C CA . LEU A 1 95 ? -0.640 4.790 8.316 1.00 92.62 95 LEU A CA 1
ATOM 783 C C . LEU A 1 95 ? 0.480 4.822 9.353 1.00 92.62 95 LEU A C 1
ATOM 785 O O . LEU A 1 95 ? 1.641 4.651 9.002 1.00 92.62 95 LEU A O 1
ATOM 789 N N . SER A 1 96 ? 0.143 5.003 10.631 1.00 90.00 96 SER A N 1
ATOM 790 C CA . SER A 1 96 ? 1.127 4.997 11.716 1.00 90.00 96 SER A CA 1
ATOM 791 C C . SER A 1 96 ? 1.924 3.691 11.742 1.00 90.00 96 SER A C 1
ATOM 793 O O . SER A 1 96 ? 3.150 3.708 11.849 1.00 90.00 96 SER A O 1
ATOM 795 N N . LEU A 1 97 ? 1.247 2.550 11.587 1.00 90.69 97 LEU A N 1
ATOM 796 C CA . LEU A 1 97 ? 1.893 1.243 11.514 1.00 90.69 97 LEU A CA 1
ATOM 797 C C . LEU A 1 97 ? 2.771 1.104 10.266 1.00 90.69 97 LEU A C 1
ATOM 799 O O . LEU A 1 97 ? 3.914 0.677 10.390 1.00 90.69 97 LEU A O 1
ATOM 803 N N . ALA A 1 98 ? 2.276 1.485 9.087 1.00 91.38 98 ALA A N 1
ATOM 804 C CA . ALA A 1 98 ? 3.040 1.423 7.842 1.00 91.38 98 ALA A CA 1
ATOM 805 C C . ALA A 1 98 ? 4.294 2.307 7.902 1.00 91.38 98 ALA A C 1
ATOM 807 O O . ALA A 1 98 ? 5.385 1.855 7.563 1.00 91.38 98 ALA A O 1
ATOM 808 N N . ALA A 1 99 ? 4.165 3.527 8.425 1.00 90.00 99 ALA A N 1
ATOM 809 C CA . ALA A 1 99 ? 5.288 4.429 8.635 1.00 90.00 99 ALA A CA 1
ATOM 810 C C . ALA A 1 99 ? 6.285 3.868 9.663 1.00 90.00 99 ALA A C 1
ATOM 812 O O . ALA A 1 99 ? 7.487 3.986 9.476 1.00 90.00 99 ALA A O 1
ATOM 813 N N . LYS A 1 100 ? 5.829 3.221 10.743 1.00 88.38 100 LYS A N 1
ATOM 814 C CA . LYS A 1 100 ? 6.728 2.582 11.725 1.00 88.38 100 LYS A CA 1
ATOM 815 C C . LYS A 1 100 ? 7.492 1.382 11.166 1.00 88.38 100 LYS A C 1
ATOM 817 O O . LYS A 1 100 ? 8.565 1.081 11.685 1.00 88.38 100 LYS A O 1
ATOM 822 N N . VAL A 1 101 ? 6.917 0.682 10.189 1.00 87.94 101 VAL A N 1
ATOM 823 C CA . VAL A 1 101 ? 7.533 -0.483 9.543 1.00 87.94 101 VAL A CA 1
ATOM 824 C C . VAL A 1 101 ? 8.561 -0.048 8.502 1.00 87.94 101 VAL A C 1
ATOM 826 O O . VAL A 1 101 ? 9.671 -0.568 8.511 1.00 87.94 101 VAL A O 1
ATOM 829 N N . GLU A 1 102 ? 8.210 0.918 7.652 1.00 88.56 102 GLU A N 1
ATOM 830 C CA . GLU A 1 102 ? 9.007 1.248 6.465 1.00 88.56 102 GLU A CA 1
ATOM 831 C C . GLU A 1 102 ? 9.829 2.540 6.603 1.00 88.56 102 GLU A C 1
ATOM 833 O O . GLU A 1 102 ? 10.948 2.636 6.104 1.00 88.56 102 GLU A O 1
ATOM 838 N N . GLU A 1 103 ? 9.314 3.555 7.299 1.00 85.44 103 GLU A N 1
ATOM 839 C CA . GLU A 1 103 ? 9.922 4.886 7.301 1.00 85.44 103 GLU A CA 1
ATOM 840 C C . GLU A 1 103 ? 10.942 5.050 8.431 1.00 85.44 103 GLU A C 1
ATOM 842 O O . GLU A 1 103 ? 10.663 4.827 9.613 1.00 85.44 103 GLU A O 1
ATOM 847 N N . THR A 1 104 ? 12.125 5.574 8.095 1.00 78.44 104 THR A N 1
ATOM 848 C CA . THR A 1 104 ? 13.235 5.754 9.056 1.00 78.44 104 THR A CA 1
ATOM 849 C C . THR A 1 104 ? 12.869 6.694 10.217 1.00 78.44 104 THR A C 1
ATOM 851 O O . THR A 1 104 ? 13.419 6.591 11.314 1.00 78.44 104 THR A O 1
ATOM 854 N N . HIS A 1 105 ? 11.916 7.608 10.004 1.00 70.94 105 HIS A N 1
ATOM 855 C CA . HIS A 1 105 ? 11.449 8.569 11.009 1.00 70.94 105 HIS A CA 1
ATOM 856 C C . HIS A 1 105 ? 10.013 8.308 11.502 1.00 70.94 105 HIS A C 1
ATOM 858 O O . HIS A 1 105 ? 9.482 9.108 12.276 1.00 70.94 105 HIS A O 1
ATOM 864 N N . GLY A 1 106 ? 9.388 7.187 11.120 1.00 65.06 106 GLY A N 1
ATOM 865 C CA . GLY A 1 106 ? 7.974 6.918 11.406 1.00 65.06 106 GLY A CA 1
ATOM 866 C C . GLY A 1 106 ? 7.635 6.743 12.892 1.00 65.06 106 GLY A C 1
ATOM 867 O O . GLY A 1 106 ? 6.509 7.019 13.307 1.00 65.06 106 GLY A O 1
ATOM 868 N N . GLN A 1 107 ? 8.608 6.363 13.729 1.00 63.34 107 GLN A N 1
ATOM 869 C CA . GLN A 1 107 ? 8.393 6.130 15.166 1.00 63.34 107 GLN A CA 1
ATOM 870 C C . GLN A 1 107 ? 7.915 7.368 15.938 1.00 63.34 107 GLN A C 1
ATOM 872 O O . GLN A 1 107 ? 7.139 7.223 16.881 1.00 63.34 107 GLN A O 1
ATOM 877 N N . ASN A 1 108 ? 8.319 8.571 15.520 1.00 62.19 108 ASN A N 1
ATOM 878 C CA . ASN A 1 108 ? 8.055 9.806 16.267 1.00 62.19 108 ASN A CA 1
ATOM 879 C C . ASN A 1 108 ? 6.864 10.615 15.720 1.00 62.19 108 ASN A C 1
ATOM 881 O O . ASN A 1 108 ? 6.519 11.649 16.285 1.00 62.19 108 ASN A O 1
ATOM 885 N N . MET A 1 109 ? 6.245 10.187 14.613 1.00 65.50 109 MET A N 1
ATOM 886 C CA . MET A 1 109 ? 5.213 10.979 13.926 1.00 65.50 109 MET A CA 1
ATOM 887 C C . MET A 1 109 ? 3.815 10.843 14.553 1.00 65.50 109 MET A C 1
ATOM 889 O O . MET A 1 109 ? 2.999 11.754 14.426 1.00 65.50 109 MET A O 1
ATOM 893 N N . PHE A 1 110 ? 3.534 9.745 15.263 1.00 63.78 110 PHE A N 1
ATOM 894 C CA . PHE A 1 110 ? 2.184 9.394 15.727 1.00 63.78 110 PHE A CA 1
ATOM 895 C C . PHE A 1 110 ? 2.174 8.935 17.196 1.00 63.78 110 PHE A C 1
ATOM 897 O O . PHE A 1 110 ? 1.913 7.776 17.514 1.00 63.78 110 PHE A O 1
ATOM 904 N N . GLU A 1 111 ? 2.461 9.852 18.124 1.00 60.88 111 GLU A N 1
ATOM 905 C CA . GLU A 1 111 ? 2.617 9.543 19.557 1.00 60.88 111 GLU A CA 1
ATOM 906 C C . GLU A 1 111 ? 1.412 9.966 20.426 1.00 60.88 111 GLU A C 1
ATOM 908 O O . GLU A 1 111 ? 1.544 10.498 21.528 1.00 60.88 111 GLU A O 1
ATOM 913 N N . ALA A 1 112 ? 0.186 9.727 19.951 1.00 67.88 112 ALA A N 1
ATOM 914 C CA . ALA A 1 112 ? -1.014 9.946 20.761 1.00 67.88 112 ALA A CA 1
ATOM 915 C C . ALA A 1 112 ? -1.452 8.648 21.461 1.00 67.88 112 ALA A C 1
ATOM 917 O O . ALA A 1 112 ? -1.641 7.614 20.822 1.00 67.88 112 ALA A O 1
ATOM 918 N N . LYS A 1 113 ? -1.720 8.701 22.776 1.00 64.94 113 LYS A N 1
ATOM 919 C CA . LYS A 1 113 ? -2.212 7.546 23.569 1.00 64.94 113 LYS A CA 1
ATOM 920 C C . LYS A 1 113 ? -3.469 6.882 22.982 1.00 64.94 113 LYS A C 1
ATOM 922 O O . LYS A 1 113 ? -3.698 5.694 23.195 1.00 64.94 113 LYS A O 1
ATOM 927 N N . THR A 1 114 ? -4.292 7.644 22.263 1.00 60.91 114 THR A N 1
ATOM 928 C CA . THR A 1 114 ? -5.491 7.137 21.580 1.00 60.91 114 THR A CA 1
ATOM 929 C C . THR A 1 114 ? -5.139 6.289 20.353 1.00 60.91 114 THR A C 1
ATOM 931 O O . THR A 1 114 ? -5.799 5.281 20.120 1.00 60.91 114 THR A O 1
ATOM 934 N N . ILE A 1 115 ? -4.069 6.637 19.628 1.00 69.12 115 ILE A N 1
ATOM 935 C CA . ILE A 1 115 ? -3.580 5.890 18.459 1.00 69.12 115 ILE A CA 1
ATOM 936 C C . ILE A 1 115 ? -3.019 4.535 18.905 1.00 69.12 115 ILE A C 1
ATOM 938 O O . ILE A 1 115 ? -3.387 3.515 18.341 1.00 69.12 115 ILE A O 1
ATOM 942 N N . GLN A 1 116 ?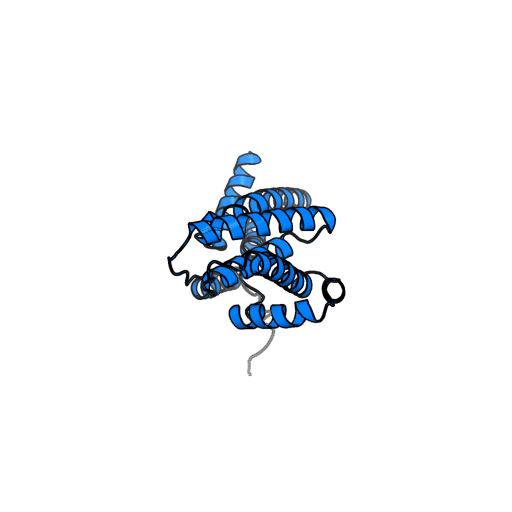 -2.259 4.481 20.005 1.00 75.56 116 GLN A N 1
ATOM 943 C CA . GLN A 1 116 ? -1.658 3.233 20.511 1.00 75.56 116 GLN A CA 1
ATOM 944 C C . GLN A 1 116 ? -2.676 2.114 20.805 1.00 75.56 116 GLN A C 1
ATOM 946 O O . GLN A 1 116 ? -2.401 0.936 20.586 1.00 75.56 116 GLN A O 1
ATOM 951 N N . ARG A 1 117 ? -3.871 2.459 21.306 1.00 77.81 117 ARG A N 1
ATOM 952 C CA . ARG A 1 117 ? -4.928 1.461 21.560 1.00 77.81 117 ARG A CA 1
ATOM 953 C C . ARG A 1 117 ? -5.500 0.892 20.267 1.00 77.81 117 ARG A C 1
ATOM 955 O O . ARG A 1 117 ? -5.815 -0.293 20.216 1.00 77.81 117 ARG A O 1
ATOM 962 N N . MET A 1 118 ? -5.639 1.739 19.250 1.00 80.81 118 MET A N 1
ATOM 963 C CA . MET A 1 118 ? -6.122 1.327 17.939 1.00 80.81 118 MET A CA 1
ATOM 964 C C . MET A 1 118 ? -5.052 0.534 17.182 1.00 80.81 118 MET A C 1
ATOM 966 O O . MET A 1 118 ? -5.380 -0.478 16.573 1.00 80.81 118 MET A O 1
ATOM 970 N N . GLU A 1 119 ? -3.775 0.912 17.304 1.00 83.38 119 GLU A N 1
ATOM 971 C CA . GLU A 1 119 ? -2.636 0.157 16.759 1.00 83.38 119 GLU A CA 1
ATOM 972 C C . GLU A 1 119 ? -2.647 -1.279 17.248 1.00 83.38 119 GLU A C 1
ATOM 974 O O . GLU A 1 119 ? -2.543 -2.201 16.44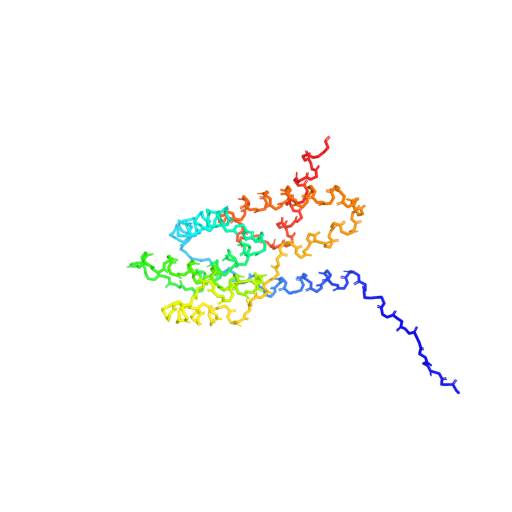7 1.00 83.38 119 GLU A O 1
ATOM 979 N N . LEU A 1 120 ? -2.856 -1.480 18.550 1.00 83.69 120 LEU A N 1
ATOM 980 C CA . LEU A 1 120 ? -2.953 -2.821 19.107 1.00 83.69 120 LEU A CA 1
ATOM 981 C C . LEU A 1 120 ? -4.123 -3.613 18.504 1.00 83.69 120 LEU A C 1
ATOM 983 O O . LEU A 1 120 ? -3.964 -4.793 18.209 1.00 83.69 120 LEU A O 1
ATOM 987 N N . LEU A 1 121 ? -5.285 -2.986 18.291 1.00 83.50 121 LEU A N 1
ATOM 988 C CA . LEU A 1 121 ? -6.436 -3.653 17.674 1.00 83.50 121 LEU A CA 1
ATOM 989 C C . LEU A 1 121 ? -6.140 -4.069 16.226 1.00 83.50 121 LEU A C 1
ATOM 991 O O . LEU A 1 121 ? -6.434 -5.203 15.842 1.00 83.50 121 LEU A O 1
ATOM 995 N N . VAL A 1 122 ? -5.536 -3.175 15.440 1.00 84.25 122 VAL A N 1
ATOM 996 C CA . VAL A 1 122 ? -5.141 -3.462 14.055 1.00 84.25 122 VAL A CA 1
ATOM 997 C C . VAL A 1 122 ? -4.085 -4.570 14.027 1.00 84.25 122 VAL A C 1
ATOM 999 O O . VAL A 1 122 ? -4.265 -5.551 13.317 1.00 84.25 122 VAL A O 1
ATOM 1002 N N . LEU A 1 123 ? -3.055 -4.506 14.875 1.00 86.19 123 LEU A N 1
ATOM 1003 C CA . LEU A 1 123 ? -2.019 -5.542 14.991 1.00 86.19 123 LEU A CA 1
ATOM 1004 C C . LEU A 1 123 ? -2.589 -6.921 15.336 1.00 86.19 123 LEU A C 1
ATOM 1006 O O . LEU A 1 123 ? -2.202 -7.922 14.732 1.00 86.19 123 LEU A O 1
ATOM 1010 N N . LEU A 1 124 ? -3.523 -6.981 16.288 1.00 85.62 124 LEU A N 1
ATOM 1011 C CA . LEU A 1 124 ? -4.197 -8.225 16.659 1.00 85.62 124 LEU A CA 1
ATOM 1012 C C . LEU A 1 124 ? -5.026 -8.781 15.498 1.00 85.62 124 LEU A C 1
ATOM 1014 O O . LEU A 1 124 ? -4.988 -9.985 15.249 1.00 85.62 124 LEU A O 1
ATOM 1018 N N . THR A 1 125 ? -5.717 -7.909 14.762 1.00 83.50 125 THR A N 1
ATOM 1019 C CA . THR A 1 125 ? -6.497 -8.278 13.569 1.00 83.50 125 THR A CA 1
ATOM 1020 C C . THR A 1 125 ? -5.586 -8.824 12.467 1.00 83.50 125 THR A C 1
ATOM 1022 O O . THR A 1 125 ? -5.855 -9.875 11.892 1.00 83.50 125 THR A O 1
ATOM 1025 N N . LEU A 1 126 ? -4.438 -8.179 12.252 1.00 83.94 126 LEU A N 1
ATOM 1026 C CA . LEU A 1 126 ? -3.406 -8.607 11.307 1.00 83.94 126 LEU A CA 1
ATOM 1027 C C . LEU A 1 126 ? -2.606 -9.828 11.791 1.00 83.94 126 LEU A C 1
ATOM 1029 O O . LEU A 1 126 ? -1.720 -10.295 11.072 1.00 83.94 126 LEU A O 1
ATOM 1033 N N . LYS A 1 127 ? -2.877 -10.347 12.999 1.00 84.88 127 LYS A N 1
ATOM 1034 C CA . LYS A 1 127 ? -2.106 -11.421 13.648 1.00 84.88 127 LYS A CA 1
ATOM 1035 C C . LYS A 1 127 ? -0.601 -11.124 13.670 1.00 84.88 127 LYS A C 1
ATOM 1037 O O . LYS A 1 127 ? 0.207 -12.036 13.529 1.00 84.88 127 LYS A O 1
ATOM 1042 N N . TRP A 1 128 ? -0.235 -9.850 13.824 1.00 84.69 128 TRP A N 1
ATOM 1043 C CA . TRP A 1 128 ? 1.148 -9.358 13.811 1.00 84.69 128 TRP A CA 1
ATOM 1044 C C . TRP A 1 128 ? 1.919 -9.591 12.496 1.00 84.69 128 TRP A C 1
ATOM 1046 O O . TRP A 1 128 ? 3.130 -9.374 12.453 1.00 84.69 128 TRP A O 1
ATOM 1056 N N . LYS A 1 129 ? 1.243 -9.982 11.406 1.00 85.50 129 LYS A N 1
ATOM 1057 C CA . LYS A 1 129 ? 1.850 -10.095 10.071 1.00 85.50 129 LYS A CA 1
ATOM 1058 C C . LYS A 1 129 ? 1.970 -8.708 9.425 1.00 85.50 129 LYS A C 1
ATOM 1060 O O . LYS A 1 129 ? 1.056 -8.277 8.723 1.00 85.50 129 LYS A O 1
ATOM 1065 N N . MET A 1 130 ? 3.080 -8.024 9.711 1.00 86.31 130 MET A N 1
ATOM 1066 C CA . MET A 1 130 ? 3.373 -6.640 9.286 1.00 86.31 130 MET A CA 1
ATOM 1067 C C . MET A 1 130 ? 4.265 -6.529 8.048 1.00 86.31 130 MET A C 1
ATOM 1069 O O . MET A 1 130 ? 4.557 -5.437 7.591 1.00 86.31 130 MET A O 1
ATOM 1073 N N . HIS A 1 131 ? 4.727 -7.647 7.508 1.00 85.06 131 HIS A N 1
ATOM 1074 C CA . HIS A 1 131 ? 5.508 -7.658 6.276 1.00 85.06 131 HIS A CA 1
ATOM 1075 C C . HIS A 1 131 ? 4.770 -8.558 5.289 1.00 85.06 131 HIS A C 1
ATOM 1077 O O . HIS A 1 131 ? 5.194 -9.693 5.088 1.00 85.06 131 HIS A O 1
ATOM 1083 N N . PRO A 1 132 ? 3.600 -8.115 4.783 1.00 82.75 132 PRO A N 1
ATOM 1084 C CA . PRO A 1 132 ? 2.917 -8.836 3.724 1.00 82.75 132 PRO A CA 1
ATOM 1085 C C . PRO A 1 132 ? 3.811 -8.850 2.489 1.00 82.75 132 PRO A C 1
ATOM 1087 O O . PRO A 1 132 ? 4.651 -7.962 2.293 1.00 82.75 132 PRO A O 1
ATOM 1090 N N . ILE A 1 133 ? 3.594 -9.827 1.622 1.00 81.44 133 ILE A N 1
ATOM 1091 C CA . ILE A 1 133 ? 4.268 -9.812 0.332 1.00 81.44 133 ILE A CA 1
ATOM 1092 C C . ILE A 1 133 ? 3.706 -8.667 -0.487 1.00 81.44 133 ILE A C 1
ATOM 1094 O O . ILE A 1 133 ? 2.493 -8.482 -0.599 1.00 81.44 133 ILE A O 1
ATOM 1098 N N . THR A 1 134 ? 4.607 -7.891 -1.077 1.00 83.88 134 THR A N 1
ATOM 1099 C CA . THR A 1 134 ? 4.224 -6.745 -1.891 1.00 83.88 134 THR A CA 1
ATOM 1100 C C . THR A 1 134 ? 4.567 -6.988 -3.355 1.00 83.88 134 THR A C 1
ATOM 1102 O O . THR A 1 134 ? 5.568 -7.645 -3.657 1.00 83.88 134 THR A O 1
ATOM 1105 N N . PRO A 1 135 ? 3.799 -6.413 -4.296 1.00 83.00 135 PRO A N 1
ATOM 1106 C CA . PRO A 1 135 ? 4.141 -6.449 -5.721 1.00 83.00 135 PRO A CA 1
ATOM 1107 C C . PRO A 1 135 ? 5.542 -5.905 -6.017 1.00 83.00 135 PRO A C 1
ATOM 1109 O O . PRO A 1 135 ? 6.194 -6.336 -6.965 1.00 83.00 135 PRO A O 1
ATOM 1112 N N . LEU A 1 136 ? 6.037 -5.001 -5.166 1.00 85.31 136 LEU A N 1
ATOM 1113 C CA . LEU A 1 136 ? 7.389 -4.457 -5.245 1.00 85.31 136 LEU A CA 1
ATOM 1114 C C . LEU A 1 136 ? 8.472 -5.541 -5.063 1.00 85.31 136 LEU A C 1
ATOM 1116 O O . LEU A 1 136 ? 9.509 -5.484 -5.723 1.00 85.31 136 LEU A O 1
ATOM 1120 N N . SER A 1 137 ? 8.221 -6.561 -4.233 1.00 84.56 137 SER A N 1
ATOM 1121 C CA . SER A 1 137 ? 9.132 -7.697 -4.029 1.00 84.56 137 SER A CA 1
ATOM 1122 C C . SER A 1 137 ? 9.303 -8.529 -5.305 1.00 84.56 137 SER A C 1
ATOM 1124 O O . SER A 1 137 ? 10.421 -8.905 -5.661 1.00 84.56 137 SER A O 1
ATOM 1126 N N . PHE A 1 138 ? 8.211 -8.765 -6.039 1.00 83.94 138 PHE A N 1
ATOM 1127 C CA . PHE A 1 138 ? 8.256 -9.431 -7.344 1.00 83.94 138 PHE A CA 1
ATOM 1128 C C . PHE A 1 138 ? 8.894 -8.539 -8.411 1.00 83.94 138 PHE A C 1
ATOM 1130 O O . PHE A 1 138 ? 9.669 -9.019 -9.237 1.00 83.94 138 PHE A O 1
ATOM 1137 N N . LEU A 1 139 ? 8.621 -7.235 -8.374 1.00 84.56 139 LEU A N 1
ATOM 1138 C CA . LEU A 1 139 ? 9.183 -6.275 -9.316 1.00 84.56 139 LEU A CA 1
ATOM 1139 C C . LEU A 1 139 ? 10.717 -6.253 -9.284 1.00 84.56 139 LEU A C 1
ATOM 1141 O O . LEU A 1 139 ? 11.335 -6.334 -10.345 1.00 84.56 139 LEU A O 1
ATOM 1145 N N . ASP A 1 140 ? 11.336 -6.182 -8.098 1.00 82.31 140 ASP A N 1
ATOM 1146 C CA . ASP A 1 140 ? 12.804 -6.200 -7.968 1.00 82.31 140 ASP A CA 1
ATOM 1147 C C . ASP A 1 140 ? 13.395 -7.470 -8.600 1.00 82.31 140 ASP A C 1
ATOM 1149 O O . ASP A 1 140 ? 14.384 -7.417 -9.336 1.00 82.31 140 ASP A O 1
ATOM 1153 N N . HIS A 1 141 ? 12.732 -8.614 -8.408 1.00 80.75 141 HIS A N 1
ATOM 1154 C CA . HIS A 1 141 ? 13.140 -9.862 -9.041 1.00 80.75 141 HIS A CA 1
ATOM 1155 C C . HIS A 1 141 ? 13.052 -9.796 -10.573 1.00 80.75 141 HIS A C 1
ATOM 1157 O O . HIS A 1 141 ? 14.007 -10.162 -11.264 1.00 80.75 141 HIS A O 1
ATOM 1163 N N . ILE A 1 142 ? 11.930 -9.324 -11.126 1.00 78.94 142 ILE A N 1
ATOM 1164 C CA . ILE A 1 142 ? 11.737 -9.294 -12.582 1.00 78.94 142 ILE A CA 1
ATOM 1165 C C . ILE A 1 142 ? 12.697 -8.289 -13.232 1.00 78.94 142 ILE A C 1
ATOM 1167 O O . ILE A 1 142 ? 13.335 -8.604 -14.238 1.00 78.94 142 ILE A O 1
ATOM 1171 N N . ILE A 1 143 ? 12.881 -7.112 -12.633 1.00 80.75 143 ILE A N 1
ATOM 1172 C CA . ILE A 1 143 ? 13.788 -6.081 -13.145 1.00 80.75 143 ILE A CA 1
ATOM 1173 C C . ILE A 1 143 ? 15.238 -6.579 -13.201 1.00 80.75 143 ILE A C 1
ATOM 1175 O O . ILE A 1 143 ? 15.917 -6.376 -14.214 1.00 80.75 143 ILE A O 1
ATOM 1179 N N . ARG A 1 144 ? 15.708 -7.281 -12.160 1.00 79.38 144 ARG A N 1
ATOM 1180 C CA . ARG A 1 144 ? 17.049 -7.890 -12.157 1.00 79.38 144 ARG A CA 1
ATOM 1181 C C . ARG A 1 144 ? 17.229 -8.890 -13.299 1.00 79.38 144 ARG A C 1
ATOM 1183 O O . ARG A 1 144 ? 18.311 -8.948 -13.879 1.00 79.38 144 ARG A O 1
ATOM 1190 N N . ARG A 1 145 ? 16.183 -9.646 -13.660 1.00 78.81 145 ARG A N 1
ATOM 1191 C CA . ARG A 1 145 ? 16.226 -10.592 -14.792 1.00 78.81 145 ARG A CA 1
ATOM 1192 C C . ARG A 1 145 ? 16.235 -9.906 -16.154 1.00 78.81 145 ARG A C 1
ATOM 1194 O O . ARG A 1 145 ? 16.854 -10.431 -17.073 1.00 78.81 145 ARG A O 1
ATOM 1201 N N . LEU A 1 146 ? 15.578 -8.754 -16.290 1.00 76.31 146 LEU A N 1
ATOM 1202 C CA . LEU A 1 146 ? 15.548 -7.993 -17.545 1.00 76.31 146 LEU A CA 1
ATOM 1203 C C . LEU A 1 146 ? 16.846 -7.218 -17.823 1.00 76.31 146 LEU A C 1
ATOM 1205 O O . LEU A 1 146 ? 17.037 -6.740 -18.938 1.00 76.31 146 LEU A O 1
ATOM 1209 N N . GLY A 1 147 ? 17.751 -7.096 -16.845 1.00 72.56 147 GLY A N 1
ATOM 1210 C CA . GLY A 1 147 ? 19.074 -6.497 -17.054 1.00 72.56 147 GLY A CA 1
ATOM 1211 C C . GLY A 1 147 ? 19.041 -5.004 -17.408 1.00 72.56 147 GLY A C 1
ATOM 1212 O O . GLY A 1 147 ? 19.906 -4.526 -18.144 1.00 72.56 147 GLY A O 1
ATOM 1213 N N . LEU A 1 148 ? 18.042 -4.263 -16.912 1.00 69.88 148 LEU A N 1
ATOM 1214 C CA . LEU A 1 148 ? 17.883 -2.832 -17.190 1.00 69.88 148 LEU A CA 1
ATOM 1215 C C . LEU A 1 148 ? 1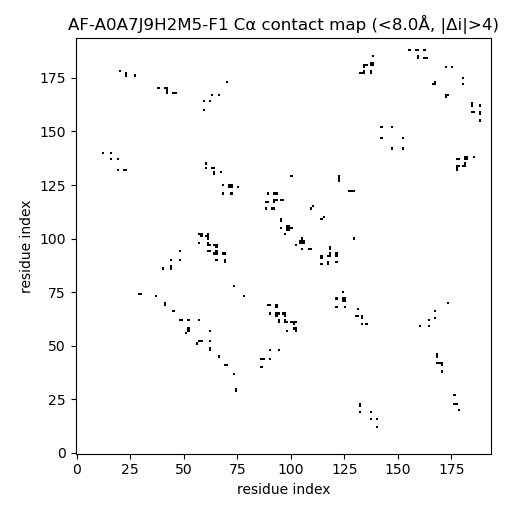9.103 -2.024 -16.708 1.00 69.88 148 LEU A C 1
ATOM 1217 O O . LEU A 1 148 ? 19.573 -2.177 -15.581 1.00 69.88 148 LEU A O 1
ATOM 1221 N N . GLN A 1 149 ? 19.593 -1.112 -17.556 1.00 70.94 149 GLN A N 1
ATOM 1222 C CA . GLN A 1 149 ? 20.646 -0.156 -17.190 1.00 70.94 149 GLN A CA 1
ATOM 1223 C C . GLN A 1 149 ? 20.180 0.739 -16.032 1.00 70.94 149 GLN A C 1
ATOM 1225 O O . GLN A 1 149 ? 19.013 1.120 -15.971 1.00 70.94 149 GLN A O 1
ATOM 1230 N N . T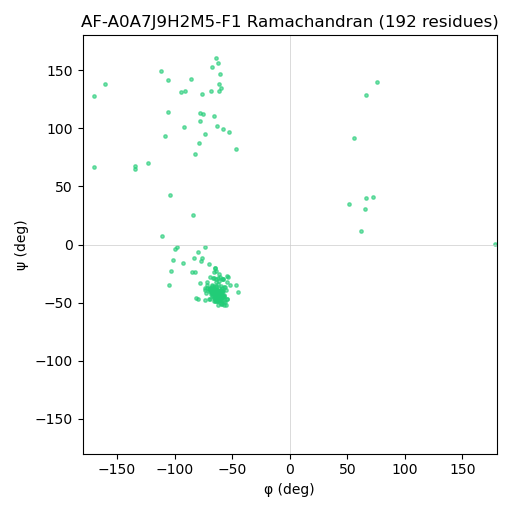HR A 1 150 ? 21.093 1.145 -15.147 1.00 71.50 150 THR A N 1
ATOM 1231 C CA . THR A 1 150 ? 20.780 1.858 -13.887 1.00 71.50 150 THR A CA 1
ATOM 1232 C C . THR A 1 150 ? 19.948 3.136 -14.055 1.00 71.50 150 THR A C 1
ATOM 1234 O O . THR A 1 150 ? 19.132 3.461 -13.193 1.00 71.50 150 THR A O 1
ATOM 1237 N N . HIS A 1 151 ? 20.110 3.859 -15.167 1.00 69.69 151 HIS A N 1
ATOM 1238 C CA . HIS A 1 151 ? 19.300 5.043 -15.473 1.00 69.69 151 HIS A CA 1
ATOM 1239 C C . HIS A 1 151 ? 17.870 4.686 -15.899 1.00 69.69 151 HIS A C 1
ATOM 1241 O O . HIS A 1 151 ? 16.917 5.234 -15.346 1.00 69.69 151 HIS A O 1
ATOM 1247 N N . LEU A 1 152 ? 17.721 3.724 -16.816 1.00 74.31 152 LEU A N 1
ATOM 1248 C CA . LEU A 1 152 ? 16.417 3.229 -17.270 1.00 74.31 152 LEU A CA 1
ATOM 1249 C C . LEU A 1 152 ? 15.653 2.563 -16.125 1.00 74.31 152 LEU A C 1
ATOM 1251 O O . LEU A 1 152 ? 14.452 2.750 -15.996 1.00 74.31 152 LEU A O 1
ATOM 1255 N N . HIS A 1 153 ? 16.368 1.875 -15.236 1.00 80.12 153 HIS A N 1
ATOM 1256 C CA . HIS A 1 153 ? 15.834 1.263 -14.025 1.00 80.12 153 HIS A CA 1
ATOM 1257 C C . HIS A 1 153 ? 15.087 2.268 -13.139 1.00 80.12 153 HIS A C 1
ATOM 1259 O O . HIS A 1 153 ? 13.974 2.007 -12.694 1.00 80.12 153 HIS A O 1
ATOM 1265 N N . ARG A 1 154 ? 15.671 3.447 -12.894 1.00 80.88 154 ARG A N 1
ATOM 1266 C CA . ARG A 1 154 ? 15.050 4.464 -12.034 1.00 80.88 154 ARG A CA 1
ATOM 1267 C C . ARG A 1 154 ? 13.816 5.095 -12.676 1.00 80.88 154 ARG A C 1
ATOM 1269 O O . ARG A 1 154 ? 12.847 5.372 -11.977 1.00 80.88 154 ARG A O 1
ATOM 1276 N N . GLU A 1 155 ? 13.860 5.371 -13.975 1.00 83.88 155 GLU A N 1
ATOM 1277 C CA . GLU A 1 155 ? 12.707 5.924 -14.696 1.00 83.88 155 GLU A CA 1
ATOM 1278 C C . GLU A 1 155 ? 11.573 4.908 -14.799 1.00 83.88 155 GLU A C 1
ATOM 1280 O O . GLU A 1 155 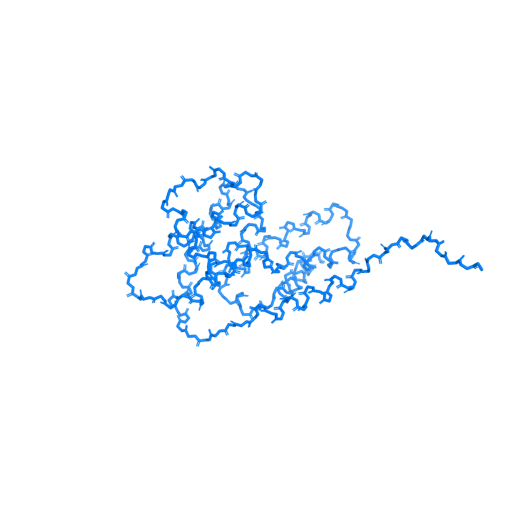? 10.415 5.256 -14.571 1.00 83.88 155 GLU A O 1
ATOM 1285 N N . PHE A 1 156 ? 11.922 3.651 -15.064 1.00 85.44 156 PHE A N 1
ATOM 1286 C CA . PHE A 1 156 ? 10.998 2.530 -15.087 1.00 85.44 156 PHE A CA 1
ATOM 1287 C C . PHE A 1 156 ? 10.297 2.355 -13.741 1.00 85.44 156 PHE A C 1
ATOM 1289 O O . PHE A 1 156 ? 9.071 2.355 -13.692 1.00 85.44 156 PHE A O 1
ATOM 1296 N N . LEU A 1 157 ? 11.064 2.296 -12.646 1.00 85.69 157 LEU A N 1
ATOM 1297 C CA . LEU A 1 157 ? 10.512 2.184 -11.296 1.00 85.69 157 LEU A CA 1
ATOM 1298 C C . LEU A 1 157 ? 9.557 3.328 -10.974 1.00 85.69 157 LEU A C 1
ATOM 1300 O O . LEU A 1 157 ? 8.457 3.075 -10.511 1.00 85.69 157 LEU A O 1
ATOM 1304 N N . LYS A 1 158 ? 9.915 4.576 -11.294 1.00 86.50 158 LYS A N 1
ATOM 1305 C CA . LYS A 1 158 ? 9.018 5.718 -11.065 1.00 86.50 158 LYS A CA 1
ATOM 1306 C C . LYS A 1 158 ? 7.698 5.603 -11.827 1.00 86.50 158 LYS A C 1
ATOM 1308 O O . LYS A 1 158 ? 6.652 5.957 -11.290 1.00 86.50 158 LYS A O 1
ATOM 1313 N N . ARG A 1 159 ? 7.736 5.147 -13.085 1.00 88.38 159 ARG A N 1
ATOM 1314 C CA . ARG A 1 159 ? 6.517 4.935 -13.885 1.00 88.38 159 ARG A CA 1
ATOM 1315 C C . ARG A 1 159 ? 5.677 3.804 -13.311 1.00 88.38 159 ARG A C 1
ATOM 1317 O O . ARG A 1 159 ? 4.468 3.964 -13.180 1.00 88.38 159 ARG A O 1
ATOM 1324 N N . TRP A 1 160 ? 6.325 2.702 -12.948 1.00 90.38 160 TRP A N 1
ATOM 1325 C CA . TRP A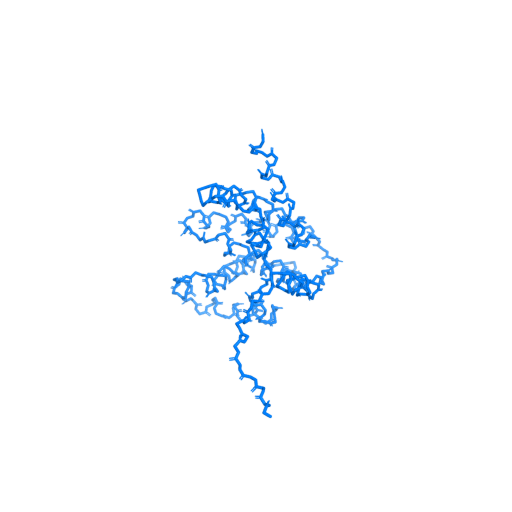 1 160 ? 5.668 1.568 -12.318 1.00 90.38 160 TRP A CA 1
ATOM 1326 C C . TRP A 1 160 ? 5.023 1.971 -10.994 1.00 90.38 160 TRP A C 1
ATOM 1328 O O . TRP A 1 160 ? 3.850 1.701 -10.810 1.00 90.38 160 TRP A O 1
ATOM 1338 N N . GLU A 1 161 ? 5.729 2.689 -10.118 1.00 90.06 161 GLU A N 1
ATOM 1339 C CA . GLU A 1 161 ? 5.196 3.179 -8.842 1.00 90.06 161 GLU A CA 1
ATOM 1340 C C . GLU A 1 161 ? 3.971 4.070 -9.060 1.00 90.06 161 GLU A C 1
ATOM 1342 O O . GLU A 1 161 ? 2.951 3.890 -8.401 1.00 90.06 161 GLU A O 1
ATOM 1347 N N . HIS A 1 162 ? 4.034 4.996 -10.021 1.00 88.69 162 HIS A N 1
ATOM 1348 C CA . HIS A 1 162 ? 2.916 5.885 -10.322 1.00 88.69 162 HIS A CA 1
ATOM 1349 C C . HIS A 1 162 ? 1.677 5.132 -10.829 1.00 88.69 162 HIS A C 1
ATOM 1351 O O . HIS A 1 162 ? 0.566 5.395 -10.368 1.00 88.69 162 HIS A O 1
ATOM 1357 N N . LEU A 1 163 ? 1.863 4.185 -11.753 1.00 90.00 163 LEU A N 1
ATOM 1358 C CA . LEU A 1 163 ? 0.779 3.339 -12.257 1.00 90.00 163 LEU A CA 1
ATOM 1359 C C . LEU A 1 163 ? 0.258 2.393 -11.177 1.00 90.00 163 LEU A C 1
ATOM 1361 O O . LEU A 1 163 ? -0.940 2.188 -11.046 1.00 90.00 163 LEU A O 1
ATOM 1365 N N . PHE A 1 164 ? 1.141 1.849 -10.354 1.00 89.31 164 PHE A N 1
ATOM 1366 C CA . PHE A 1 164 ? 0.751 0.950 -9.287 1.00 89.31 164 PHE A CA 1
ATOM 1367 C C . PHE A 1 164 ? -0.110 1.666 -8.237 1.00 89.31 164 PHE A C 1
ATOM 1369 O O . PHE A 1 164 ? -1.127 1.126 -7.807 1.00 89.31 164 PHE A O 1
ATOM 1376 N N . LEU A 1 165 ? 0.240 2.907 -7.872 1.00 88.75 165 LEU A N 1
ATOM 1377 C CA . LEU A 1 165 ? -0.576 3.740 -6.982 1.00 88.75 165 LEU A CA 1
ATOM 1378 C C . LEU A 1 165 ? -1.992 3.972 -7.538 1.00 88.75 165 LEU A C 1
ATOM 1380 O O . LEU A 1 165 ? -2.959 3.968 -6.772 1.00 88.75 165 LEU A O 1
ATOM 1384 N N . SER A 1 166 ? -2.144 4.132 -8.857 1.00 88.50 166 SER A N 1
ATOM 1385 C CA . SER A 1 166 ? -3.474 4.260 -9.465 1.00 88.50 166 SER A CA 1
ATOM 1386 C C . SER A 1 166 ? -4.246 2.938 -9.454 1.00 88.50 166 SER A C 1
ATOM 1388 O O . SER A 1 166 ? -5.441 2.944 -9.167 1.00 88.50 166 SER A O 1
ATOM 1390 N N . VAL A 1 167 ? -3.570 1.804 -9.665 1.00 89.25 167 VAL A N 1
ATOM 1391 C CA . VAL A 1 167 ? -4.178 0.465 -9.602 1.00 89.25 167 VAL A CA 1
ATOM 1392 C C . VAL A 1 167 ? -4.678 0.138 -8.195 1.00 89.25 167 VAL A C 1
ATOM 1394 O O . VAL A 1 167 ? -5.823 -0.278 -8.052 1.00 89.25 167 VAL A O 1
ATOM 1397 N N . ILE A 1 168 ? -3.880 0.365 -7.145 1.00 87.62 168 ILE A N 1
ATOM 1398 C CA . ILE A 1 168 ? -4.305 0.063 -5.762 1.00 87.62 168 ILE A CA 1
ATOM 1399 C C . ILE A 1 168 ? -5.400 0.988 -5.239 1.00 87.62 168 ILE A C 1
ATOM 1401 O O . ILE A 1 168 ? -6.051 0.668 -4.245 1.00 87.62 168 ILE A O 1
ATOM 1405 N N . SER A 1 169 ? -5.619 2.131 -5.890 1.00 86.56 169 SER A N 1
ATOM 1406 C CA . SER A 1 169 ? -6.741 3.008 -5.552 1.00 86.56 169 SER A CA 1
ATOM 1407 C C . SER A 1 169 ? -8.081 2.343 -5.864 1.00 86.56 169 SER A C 1
ATOM 1409 O O . SER A 1 169 ? -9.068 2.572 -5.168 1.00 86.56 169 SER A O 1
ATOM 1411 N N . ASP A 1 170 ? -8.109 1.456 -6.858 1.00 86.31 170 ASP A N 1
ATOM 1412 C CA . ASP A 1 170 ? -9.283 0.677 -7.226 1.00 86.31 170 ASP A CA 1
ATOM 1413 C C . ASP A 1 170 ? -9.509 -0.470 -6.229 1.00 86.31 170 ASP A C 1
ATOM 1415 O O . ASP A 1 170 ? -8.601 -1.244 -5.940 1.00 86.31 170 ASP A O 1
ATOM 1419 N N . SER A 1 171 ? -10.724 -0.619 -5.703 1.00 82.31 171 SER A N 1
ATOM 1420 C CA . SER A 1 171 ? -11.063 -1.712 -4.777 1.00 82.31 171 SER A CA 1
ATOM 1421 C C . SER A 1 171 ? -10.996 -3.091 -5.406 1.00 82.31 171 SER A C 1
ATOM 1423 O O . SER A 1 171 ? -10.809 -4.088 -4.708 1.00 82.31 171 SER A O 1
ATOM 1425 N N . ARG A 1 172 ? -11.069 -3.168 -6.736 1.00 83.12 172 ARG A N 1
ATOM 1426 C CA . ARG A 1 172 ? -10.876 -4.420 -7.466 1.00 83.12 172 ARG A CA 1
ATOM 1427 C C . ARG A 1 172 ? -9.454 -4.952 -7.311 1.00 83.12 172 ARG A C 1
ATOM 1429 O O . ARG A 1 172 ? -9.265 -6.151 -7.487 1.00 83.12 172 ARG A O 1
ATOM 1436 N N . SER A 1 173 ? -8.476 -4.115 -6.939 1.00 79.94 173 SER A N 1
ATOM 1437 C CA . SER A 1 173 ? -7.088 -4.548 -6.735 1.00 79.94 173 SER A CA 1
ATOM 1438 C C . SER A 1 173 ? -6.961 -5.636 -5.668 1.00 79.94 173 SER A C 1
ATOM 1440 O O . SER A 1 173 ? -6.083 -6.482 -5.771 1.00 79.94 173 SER A O 1
ATOM 1442 N N . VAL A 1 174 ? -7.858 -5.648 -4.674 1.00 79.06 174 VAL A N 1
ATOM 1443 C CA . VAL A 1 174 ? -7.864 -6.608 -3.554 1.00 79.06 174 VAL A CA 1
ATOM 1444 C C . VAL A 1 174 ? -8.103 -8.049 -4.019 1.00 79.06 174 VAL A C 1
ATOM 1446 O O . VAL A 1 174 ? -7.731 -8.994 -3.334 1.00 79.06 174 VAL A O 1
ATOM 1449 N N . GLN A 1 175 ? -8.715 -8.230 -5.192 1.00 80.06 175 GLN A N 1
ATOM 1450 C CA . GLN A 1 175 ? -9.042 -9.548 -5.746 1.00 80.06 175 GLN A CA 1
ATOM 1451 C C . GLN A 1 175 ? -7.863 -10.195 -6.480 1.00 80.06 175 GLN A C 1
ATOM 1453 O O . GLN A 1 175 ? -7.942 -11.367 -6.847 1.00 80.06 175 GLN A O 1
ATOM 1458 N N . TYR A 1 176 ? -6.795 -9.438 -6.735 1.00 81.69 176 TYR A N 1
ATOM 1459 C CA . TYR A 1 176 ? -5.654 -9.904 -7.506 1.00 81.69 176 TYR A CA 1
ATOM 1460 C C . TYR A 1 176 ? -4.459 -10.186 -6.605 1.00 81.69 176 TYR A C 1
ATOM 1462 O O . TYR A 1 176 ? -4.151 -9.440 -5.677 1.00 81.69 176 TYR A O 1
ATOM 1470 N N . LEU A 1 177 ? -3.751 -11.255 -6.952 1.00 84.56 177 LEU A N 1
ATOM 1471 C CA . LEU A 1 177 ? -2.502 -11.650 -6.322 1.00 84.56 177 LEU A CA 1
ATOM 1472 C C . LEU A 1 177 ? -1.432 -10.558 -6.492 1.00 84.56 177 LEU A C 1
ATOM 1474 O O . LEU A 1 177 ? -1.303 -10.011 -7.598 1.00 84.56 177 LEU A O 1
ATOM 1478 N N . PRO A 1 178 ? -0.636 -10.251 -5.453 1.00 84.62 178 PRO A N 1
ATOM 1479 C CA . PRO A 1 178 ? 0.532 -9.390 -5.571 1.00 84.62 178 PRO A CA 1
ATOM 1480 C C . PRO A 1 178 ? 1.444 -9.675 -6.781 1.00 84.62 178 PRO A C 1
ATOM 1482 O O . PRO A 1 178 ? 1.889 -8.738 -7.450 1.00 84.62 178 PRO A O 1
ATOM 1485 N N . SER A 1 179 ? 1.689 -10.944 -7.109 1.00 87.56 179 SER A N 1
ATOM 1486 C CA . SER A 1 179 ? 2.471 -11.374 -8.274 1.00 87.56 179 SER A CA 1
ATOM 1487 C C . SER A 1 179 ? 1.812 -10.979 -9.599 1.00 87.56 179 SER A C 1
ATOM 1489 O O . SER A 1 179 ? 2.466 -10.430 -10.492 1.00 87.56 179 SER A O 1
ATOM 1491 N N . VAL A 1 180 ? 0.498 -11.180 -9.719 1.00 88.06 180 VAL A N 1
ATOM 1492 C CA . VAL A 1 180 ? -0.292 -10.798 -10.899 1.00 88.06 180 VAL A CA 1
ATOM 1493 C C . VAL A 1 180 ? -0.279 -9.283 -11.077 1.00 88.06 180 VAL A C 1
ATOM 1495 O O . VAL A 1 180 ? 0.028 -8.804 -12.167 1.00 88.06 180 VAL A O 1
ATOM 1498 N N . LEU A 1 181 ? -0.523 -8.523 -10.006 1.00 88.25 181 LEU A N 1
ATOM 1499 C CA . LEU A 1 181 ? -0.485 -7.059 -10.042 1.00 88.25 181 LEU A CA 1
ATOM 1500 C C . LEU A 1 181 ? 0.895 -6.527 -10.443 1.00 88.25 181 LEU A C 1
ATOM 1502 O O . LEU A 1 181 ? 0.982 -5.587 -11.238 1.00 88.25 181 LEU A O 1
ATOM 1506 N N . ALA A 1 182 ? 1.973 -7.126 -9.923 1.00 88.38 182 ALA A N 1
ATOM 1507 C CA . ALA A 1 182 ? 3.337 -6.749 -10.279 1.00 88.38 182 ALA A CA 1
ATOM 1508 C C . ALA A 1 182 ? 3.583 -6.933 -11.778 1.00 88.38 182 ALA A C 1
ATOM 1510 O O . ALA A 1 182 ? 4.033 -6.001 -12.446 1.00 88.38 182 ALA A O 1
ATOM 1511 N N . THR A 1 183 ? 3.251 -8.118 -12.293 1.00 88.75 183 THR A N 1
ATOM 1512 C CA . THR A 1 183 ? 3.508 -8.507 -13.683 1.00 88.75 183 THR A CA 1
ATOM 1513 C C . THR A 1 183 ? 2.663 -7.691 -14.656 1.00 88.75 183 THR A C 1
ATOM 1515 O O . THR A 1 183 ? 3.194 -7.175 -15.635 1.00 88.75 183 THR A O 1
ATOM 1518 N N . GLU A 1 184 ? 1.376 -7.502 -14.363 1.00 90.00 184 GLU A N 1
ATOM 1519 C CA . GLU A 1 184 ? 0.457 -6.740 -15.214 1.00 90.00 184 GLU A CA 1
ATOM 1520 C C . GLU A 1 184 ? 0.864 -5.266 -15.303 1.00 90.00 184 GLU A C 1
ATOM 1522 O O . GLU A 1 184 ? 1.024 -4.715 -16.393 1.00 90.00 184 GLU A O 1
ATOM 1527 N N . THR A 1 185 ? 1.137 -4.639 -14.154 1.00 89.75 185 THR A N 1
ATOM 1528 C CA . THR A 1 185 ? 1.605 -3.245 -14.119 1.00 89.75 185 THR A CA 1
ATOM 1529 C C . THR A 1 185 ? 2.933 -3.107 -14.863 1.00 89.75 185 THR A C 1
ATOM 1531 O O . THR A 1 185 ? 3.160 -2.128 -15.571 1.00 89.75 185 THR A O 1
ATOM 1534 N N . MET A 1 186 ? 3.814 -4.102 -14.743 1.00 88.19 186 MET A N 1
ATOM 1535 C CA . MET A 1 186 ? 5.100 -4.115 -15.428 1.00 88.19 186 MET A CA 1
ATOM 1536 C C . MET A 1 186 ? 4.953 -4.202 -16.948 1.00 88.19 186 MET A C 1
ATOM 1538 O O . MET A 1 186 ? 5.569 -3.408 -17.657 1.00 88.19 186 MET A O 1
ATOM 1542 N N . MET A 1 187 ? 4.128 -5.126 -17.443 1.00 87.25 187 MET A N 1
ATOM 1543 C CA . MET A 1 187 ? 3.840 -5.267 -18.872 1.00 87.25 187 MET A CA 1
ATOM 1544 C C . MET A 1 187 ? 3.254 -3.976 -19.442 1.00 87.25 187 MET A C 1
ATOM 1546 O O . MET A 1 187 ? 3.682 -3.527 -20.502 1.00 87.25 187 MET A O 1
ATOM 1550 N N . HIS A 1 188 ? 2.357 -3.326 -18.697 1.00 89.44 188 HIS A N 1
ATOM 1551 C CA . HIS A 1 188 ? 1.787 -2.048 -19.103 1.00 89.44 188 HIS A CA 1
ATOM 1552 C C . HIS A 1 188 ? 2.832 -0.922 -19.181 1.00 89.44 188 HIS A C 1
ATOM 1554 O O . HIS A 1 188 ? 2.807 -0.117 -20.107 1.00 89.44 188 HIS A O 1
ATOM 1560 N N . VAL A 1 189 ? 3.784 -0.863 -18.240 1.00 87.44 189 VAL A N 1
ATOM 1561 C CA . VAL A 1 189 ? 4.885 0.119 -18.294 1.00 87.44 189 VAL A CA 1
ATOM 1562 C C . VAL A 1 189 ? 5.780 -0.128 -19.510 1.00 87.44 189 VAL A C 1
ATOM 1564 O O . VAL A 1 189 ? 6.224 0.837 -20.125 1.00 87.44 189 VAL A O 1
ATOM 1567 N N . ILE A 1 190 ? 6.058 -1.394 -19.845 1.00 83.94 190 ILE A N 1
ATOM 1568 C CA . ILE A 1 190 ? 6.892 -1.766 -20.998 1.00 83.94 190 ILE A CA 1
ATOM 1569 C C . ILE A 1 190 ? 6.214 -1.350 -22.311 1.00 83.94 190 ILE A C 1
ATOM 1571 O O . ILE A 1 190 ? 6.863 -0.715 -23.137 1.00 83.94 190 ILE A O 1
ATOM 1575 N N . ASP A 1 191 ? 4.917 -1.626 -22.464 1.00 83.06 191 ASP A N 1
ATOM 1576 C CA . ASP A 1 191 ? 4.133 -1.276 -23.661 1.00 83.06 191 ASP A CA 1
ATOM 1577 C C . ASP A 1 191 ? 4.062 0.244 -23.906 1.00 83.06 191 ASP A C 1
ATOM 1579 O O . ASP A 1 191 ? 4.013 0.702 -25.039 1.00 83.06 191 ASP A O 1
ATOM 1583 N N . GLN A 1 192 ? 4.132 1.061 -22.848 1.00 76.44 192 GLN A N 1
ATOM 1584 C CA . GLN A 1 192 ? 4.201 2.525 -22.973 1.00 76.44 192 GLN A CA 1
ATOM 1585 C C . GLN A 1 192 ? 5.600 3.074 -23.323 1.00 76.44 192 GLN A C 1
ATOM 1587 O O . GLN A 1 192 ? 5.766 4.293 -23.460 1.00 76.44 192 GLN A O 1
ATOM 1592 N N . VAL A 1 193 ? 6.632 2.227 -23.351 1.00 69.56 193 VAL A N 1
ATOM 1593 C CA . VAL A 1 193 ? 8.027 2.617 -23.627 1.00 69.56 193 VAL A CA 1
ATOM 1594 C C . VAL A 1 193 ? 8.463 2.243 -25.051 1.00 69.56 193 VAL A C 1
ATOM 1596 O O . VAL A 1 193 ? 9.396 2.877 -25.552 1.00 69.56 193 VAL A O 1
ATOM 1599 N N . GLU A 1 194 ? 7.807 1.270 -25.696 1.00 52.25 194 GLU A N 1
ATOM 1600 C CA . GLU A 1 194 ? 7.967 0.953 -27.132 1.00 52.25 194 GLU A CA 1
ATOM 1601 C C . GLU A 1 194 ? 7.245 1.956 -28.050 1.00 52.25 194 GLU A C 1
ATOM 1603 O O . GLU A 1 194 ? 7.804 2.238 -29.139 1.00 52.25 194 GLU A O 1
#

Sequence (194 aa):
MAIQQHEQEEMYPSFLLDGLYCEEDDENGVGEVDLFWEDEARREAVEWMLEVNAHYGFTTLTTMLFVNYLDRFLSSFCFQRGKQLMIHHVAITCLSLAAKVEETHGQNMFEAKTIQRMELLVLLTLKWKMHPITPLSFLDHIIRRLGLQTHLHREFLKRWEHLFLSVISDSRSVQYLPSVLATETMMHVIDQVE

Radius of gyration: 19.06 Å; Cα contacts (8 Å, |Δi|>4): 143; chains: 1; bounding box: 64×54×51 Å